Protein AF-A0A523KP41-F1 (afdb_monomer_lite)

Secondary structure (DSSP, 8-state):
--HHHHHHHHHHHHHHHHHHHHHHHHHHHHHT--TT--HHHHHHHHHHHHHHHHHHHHHHHHHHHHHHHHHHHHHHHHHHHHHHHHHHHHHHHHHHHHHHHHHHHHHHHHHHHHHHHHHHHHHHHHHHHHHHHHHHHH---HHHHHHHHHHHHHHHHHHHHHHHHHHHHHHHHHHHHHHHHHHHHHHHHHHHHHHHHHHHHHHHHHHHHHHHHHHHHH-S-TTS-PPPPPP-HHHHHHHHHHHHT-

Sequence (246 aa):
MSQTDNDIQLQVWKDLAISKQILMGAAADALGLDAECSTDELKAAMNKAILQAKNADITIIETREQTEKEISRMEAQVASSEQAINDALELVAGAESARKAAESKLLTGRAENAEALKKVRAEVTDKQNKLKAISKALADTPENVIKKLKTLKKQKLDEAKLRTQTESKLQSIRKAKTKLEGDLENSKALVAQSAPLISQLKTLHAIAKKQRKKLKSLGDDKKDLVEIPKLDEELLETIEKAISDQ

pLDDT: mean 87.24, std 10.92, range [50.81, 97.94]

Foldseek 3Di:
DDPVVVVVVVVVVVVVVVVVLVVLQVLCVVLVHDSPDDPVRSVVSVVVVVVVVVVVVVVVVVVVVVVVVVVVVVVVVVVVVVVVVVVVVVVVVVVVVVVVVVVVVVVVVVVVVVVVVVVVVVVVVVVVVVVVVVVVVVPPPPVVVVVVVVVVVVVVVVVVVVVVVVVVVVVVVVVVVVVVVVVVVVVLVVLLVVVVVLVVVVVVLVVLVVVLVVVVVPDPDPPPRDDRDDDPVVVSVVSVVVNVVD

Structure (mmCIF, N/CA/C/O backbone):
data_AF-A0A523KP41-F1
#
_entry.id   AF-A0A523KP41-F1
#
loop_
_atom_site.group_PDB
_atom_site.id
_atom_site.type_symbol
_atom_site.label_atom_id
_atom_site.label_alt_id
_atom_site.label_comp_id
_atom_site.label_asym_id
_atom_site.label_entity_id
_atom_site.label_seq_id
_atom_site.pdbx_PDB_ins_code
_atom_site.Cartn_x
_atom_site.Cartn_y
_atom_site.Cartn_z
_atom_site.occupancy
_atom_site.B_iso_or_equiv
_atom_site.auth_seq_id
_atom_site.auth_comp_id
_atom_site.auth_asym_id
_atom_site.auth_atom_id
_atom_site.pdbx_PDB_model_num
ATOM 1 N N . MET A 1 1 ? 81.868 15.982 -97.586 1.00 50.81 1 MET A N 1
ATOM 2 C CA . MET A 1 1 ? 81.316 14.886 -96.765 1.00 50.81 1 MET A CA 1
ATOM 3 C C . MET A 1 1 ? 82.006 13.604 -97.196 1.00 50.81 1 MET A C 1
ATOM 5 O O . MET A 1 1 ? 82.060 13.367 -98.398 1.00 50.81 1 MET A O 1
ATOM 9 N N . SER A 1 2 ? 82.645 12.874 -96.275 1.00 63.28 2 SER A N 1
ATOM 10 C CA . SER A 1 2 ? 83.338 11.621 -96.610 1.00 63.28 2 SER A CA 1
ATOM 11 C C . SER A 1 2 ? 82.324 10.481 -96.731 1.00 63.28 2 SER A C 1
ATOM 13 O O . SER A 1 2 ? 81.272 10.505 -96.100 1.00 63.28 2 SER A O 1
ATOM 15 N N . GLN A 1 3 ? 82.635 9.478 -97.547 1.00 66.50 3 GLN A N 1
ATOM 16 C CA . GLN A 1 3 ? 81.783 8.307 -97.782 1.00 66.50 3 GLN A CA 1
ATOM 17 C C . GLN A 1 3 ? 81.426 7.556 -96.483 1.00 66.50 3 GLN A C 1
ATOM 19 O O . GLN A 1 3 ? 80.325 7.036 -96.353 1.00 66.50 3 GLN A O 1
ATOM 24 N N . THR A 1 4 ? 82.312 7.608 -95.486 1.00 74.81 4 THR A N 1
ATOM 25 C CA . THR A 1 4 ? 82.121 7.052 -94.139 1.00 74.81 4 THR A CA 1
ATOM 26 C C . THR A 1 4 ? 80.993 7.740 -93.362 1.00 74.81 4 THR A C 1
ATOM 28 O O . THR A 1 4 ? 80.286 7.093 -92.600 1.00 74.81 4 THR A O 1
ATOM 31 N N . ASP A 1 5 ? 80.803 9.044 -93.570 1.00 76.56 5 ASP A N 1
ATOM 32 C CA . ASP A 1 5 ? 79.760 9.842 -92.913 1.00 76.56 5 ASP A CA 1
ATOM 33 C C . ASP A 1 5 ? 78.364 9.482 -93.462 1.00 76.56 5 ASP A C 1
ATOM 35 O O . ASP A 1 5 ? 77.393 9.361 -92.716 1.00 76.56 5 ASP A O 1
ATOM 39 N N . ASN A 1 6 ? 78.281 9.192 -94.767 1.00 78.94 6 ASN A N 1
ATOM 40 C CA . ASN A 1 6 ? 77.054 8.710 -95.409 1.00 78.94 6 ASN A CA 1
ATOM 41 C C . ASN A 1 6 ? 76.652 7.302 -94.927 1.00 78.94 6 ASN A C 1
ATOM 43 O O . ASN A 1 6 ? 75.465 7.048 -94.721 1.00 78.94 6 ASN A O 1
ATOM 47 N N . ASP A 1 7 ? 77.614 6.397 -94.722 1.00 82.12 7 ASP A N 1
ATOM 48 C CA . ASP A 1 7 ? 77.342 5.037 -94.231 1.00 82.12 7 ASP A CA 1
ATOM 49 C C . ASP A 1 7 ? 76.843 5.040 -92.776 1.00 82.12 7 ASP A C 1
ATOM 51 O O . ASP A 1 7 ? 75.890 4.330 -92.443 1.00 82.12 7 ASP A O 1
ATOM 55 N N . ILE A 1 8 ? 77.426 5.891 -91.923 1.00 83.06 8 ILE A N 1
ATOM 56 C CA . ILE A 1 8 ? 76.972 6.086 -90.538 1.00 83.06 8 ILE A CA 1
ATOM 57 C C . ILE A 1 8 ? 75.548 6.651 -90.518 1.00 83.06 8 ILE A C 1
ATOM 59 O O . ILE A 1 8 ? 74.693 6.138 -89.795 1.00 83.06 8 ILE A O 1
ATOM 63 N N . GLN A 1 9 ? 75.255 7.663 -91.341 1.00 83.75 9 GLN A N 1
ATOM 64 C CA . GLN A 1 9 ? 73.898 8.200 -91.458 1.00 83.75 9 GLN A CA 1
ATOM 65 C C . GLN A 1 9 ? 72.902 7.116 -91.881 1.00 83.75 9 GLN A C 1
ATOM 67 O O . GLN A 1 9 ? 71.839 6.993 -91.277 1.00 83.75 9 GLN A O 1
ATOM 72 N N . LEU A 1 10 ? 73.244 6.290 -92.872 1.00 87.12 10 LEU A N 1
ATOM 73 C CA . LEU A 1 10 ? 72.377 5.211 -93.344 1.00 87.12 10 LEU A CA 1
ATOM 74 C C . LEU A 1 10 ? 72.100 4.162 -92.255 1.00 87.12 10 LEU A C 1
ATOM 76 O O . LEU A 1 10 ? 70.979 3.659 -92.162 1.00 87.12 10 LEU A O 1
ATOM 80 N N . GLN A 1 11 ? 73.092 3.841 -91.422 1.00 88.06 11 GLN A N 1
ATOM 81 C CA . GLN A 1 11 ? 72.910 2.947 -90.279 1.00 88.06 11 GLN A CA 1
ATOM 82 C C . GLN A 1 11 ? 71.959 3.553 -89.237 1.00 88.06 11 GLN A C 1
ATOM 84 O O . GLN A 1 11 ? 71.013 2.888 -88.822 1.00 88.06 11 GLN A O 1
ATOM 89 N N . VAL A 1 12 ? 72.126 4.837 -88.902 1.00 89.75 12 VAL A N 1
ATOM 90 C CA . VAL A 1 12 ? 71.220 5.557 -87.990 1.00 89.75 12 VAL A CA 1
ATOM 91 C C . VAL A 1 12 ? 69.784 5.571 -88.524 1.00 89.75 12 VAL A C 1
ATOM 93 O O . VAL A 1 12 ? 68.845 5.334 -87.767 1.00 89.75 12 VAL A O 1
ATOM 96 N N . TRP A 1 13 ? 69.587 5.784 -89.829 1.00 91.56 13 TRP A N 1
ATOM 97 C CA . TRP A 1 13 ? 68.257 5.730 -90.447 1.00 91.56 13 TRP A CA 1
ATOM 98 C C . TRP A 1 13 ? 67.630 4.332 -90.388 1.00 91.56 13 TRP A C 1
ATOM 100 O O . TRP A 1 13 ? 66.423 4.221 -90.166 1.00 91.56 13 TRP A O 1
ATOM 110 N N . LYS A 1 14 ? 68.426 3.267 -90.555 1.00 91.75 14 LYS A N 1
ATOM 111 C CA . LYS A 1 14 ? 67.953 1.878 -90.418 1.00 91.75 14 LYS A CA 1
ATOM 112 C C . LYS A 1 14 ? 67.538 1.562 -88.984 1.00 91.75 14 LYS A C 1
ATOM 114 O O .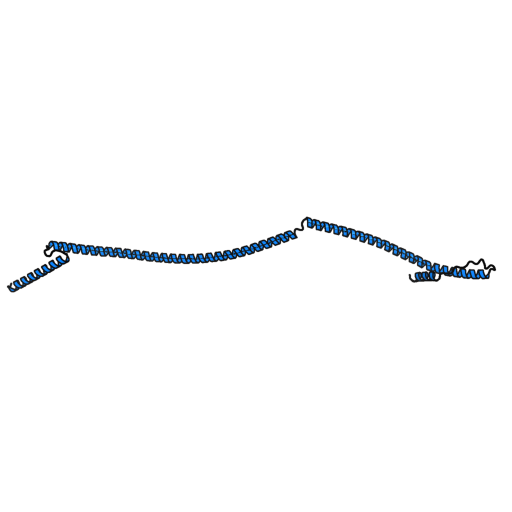 LYS A 1 14 ? 66.440 1.051 -88.782 1.00 91.75 14 LYS A O 1
ATOM 119 N N . ASP A 1 15 ? 68.360 1.916 -88.002 1.00 91.06 15 ASP A N 1
ATOM 120 C CA . ASP A 1 15 ? 68.058 1.682 -86.585 1.00 91.06 15 ASP A CA 1
ATOM 121 C C . ASP A 1 15 ? 66.839 2.504 -86.131 1.00 91.06 15 ASP A C 1
ATOM 123 O O . ASP A 1 15 ? 65.976 2.016 -85.394 1.00 91.06 15 ASP A O 1
ATOM 127 N N . LEU A 1 16 ? 66.695 3.733 -86.640 1.00 90.69 16 LEU A N 1
ATOM 128 C CA . LEU A 1 16 ? 65.507 4.559 -86.427 1.00 90.69 16 LEU A CA 1
ATOM 129 C C . LEU A 1 16 ? 64.248 3.933 -87.053 1.00 90.69 16 LEU A C 1
ATOM 131 O O . LEU A 1 16 ? 63.176 3.954 -86.451 1.00 90.69 16 LEU A O 1
ATOM 135 N N . ALA A 1 17 ? 64.360 3.351 -88.248 1.00 88.31 17 ALA A N 1
ATOM 136 C CA . ALA A 1 17 ? 63.244 2.673 -88.901 1.00 88.31 17 ALA A CA 1
ATOM 137 C C . ALA A 1 17 ? 62.820 1.398 -88.149 1.00 88.31 17 ALA A C 1
ATOM 139 O O . ALA A 1 17 ? 61.626 1.195 -87.928 1.00 88.31 17 ALA A O 1
ATOM 140 N N . ILE A 1 18 ? 63.781 0.580 -87.702 1.00 89.50 18 ILE A N 1
ATOM 141 C CA . ILE A 1 18 ? 63.521 -0.643 -86.924 1.00 89.50 18 ILE A CA 1
ATOM 142 C C . ILE A 1 18 ? 62.881 -0.292 -85.578 1.00 89.50 18 ILE A C 1
ATOM 144 O O . ILE A 1 18 ? 61.852 -0.860 -85.216 1.00 89.50 18 ILE A O 1
ATOM 148 N N . SER A 1 19 ? 63.441 0.676 -84.849 1.00 89.00 19 SER A N 1
ATOM 149 C CA . SER A 1 19 ? 62.877 1.120 -83.568 1.00 89.00 19 SER A CA 1
ATOM 150 C C . SER A 1 19 ? 61.465 1.691 -83.722 1.00 89.00 19 SER A C 1
ATOM 152 O O . SER A 1 19 ? 60.593 1.376 -82.912 1.00 89.00 19 SER A O 1
ATOM 154 N N . LYS A 1 20 ? 61.193 2.448 -84.794 1.00 88.50 20 LYS A N 1
ATOM 155 C CA . LYS A 1 20 ? 59.837 2.907 -85.128 1.00 88.50 20 LYS A CA 1
ATOM 156 C C . LYS A 1 20 ? 58.883 1.738 -85.389 1.00 88.50 20 LYS A C 1
ATOM 158 O O . LYS A 1 20 ? 57.763 1.767 -84.890 1.00 88.50 20 LYS A O 1
ATOM 163 N N . GLN A 1 21 ? 59.306 0.725 -86.145 1.00 86.50 21 GLN A N 1
ATOM 164 C CA . GLN A 1 21 ? 58.477 -0.446 -86.443 1.00 86.50 21 GLN A CA 1
ATOM 165 C C . GLN A 1 21 ? 58.157 -1.252 -85.178 1.00 86.50 21 GLN A C 1
ATOM 167 O O . GLN A 1 21 ? 57.002 -1.612 -84.967 1.00 86.50 21 GLN A O 1
ATOM 172 N N . ILE A 1 22 ? 59.147 -1.469 -84.306 1.00 89.38 22 ILE A N 1
ATOM 173 C CA . ILE A 1 22 ? 58.951 -2.135 -83.010 1.00 89.38 22 ILE A CA 1
ATOM 174 C C . ILE A 1 22 ? 57.977 -1.335 -82.137 1.00 89.38 22 ILE A C 1
ATOM 176 O O . ILE A 1 22 ? 57.065 -1.913 -81.551 1.00 89.38 22 ILE A O 1
ATOM 180 N N . LEU A 1 23 ? 58.132 -0.008 -82.074 1.00 88.38 23 LEU A N 1
ATOM 181 C CA . LEU A 1 23 ? 57.244 0.860 -81.299 1.00 88.38 23 LEU A CA 1
ATOM 182 C C . LEU A 1 23 ? 55.803 0.830 -81.827 1.00 88.38 23 LEU A C 1
ATOM 184 O O . LEU A 1 23 ? 54.869 0.740 -81.034 1.00 88.38 23 LEU A O 1
ATOM 188 N N . MET A 1 24 ? 55.619 0.904 -83.148 1.00 86.75 24 MET A N 1
ATOM 189 C CA . MET A 1 24 ? 54.292 0.834 -83.767 1.00 86.75 24 MET A CA 1
ATOM 190 C C . MET A 1 24 ? 53.639 -0.532 -83.548 1.00 86.75 24 MET A C 1
ATOM 192 O O . MET A 1 24 ? 52.471 -0.568 -83.178 1.00 86.75 24 MET A O 1
ATOM 196 N N . GLY A 1 25 ? 54.391 -1.629 -83.698 1.00 86.94 25 GLY A N 1
ATOM 197 C CA . GLY A 1 25 ? 53.899 -2.984 -83.434 1.00 86.94 25 GLY A CA 1
ATOM 198 C C . GLY A 1 25 ? 53.478 -3.176 -81.977 1.00 86.94 25 GLY A C 1
ATOM 199 O O . GLY A 1 25 ? 52.349 -3.566 -81.713 1.00 86.94 25 GLY A O 1
ATOM 200 N N . ALA A 1 26 ? 54.324 -2.785 -81.020 1.00 89.19 26 ALA A N 1
ATOM 201 C CA . ALA A 1 26 ? 53.995 -2.884 -79.597 1.00 89.19 26 ALA A CA 1
ATOM 202 C C . ALA A 1 26 ? 52.783 -2.018 -79.202 1.00 89.19 26 ALA A C 1
ATOM 204 O O . ALA A 1 26 ? 51.982 -2.417 -78.356 1.00 89.19 26 ALA A O 1
ATOM 205 N N . ALA A 1 27 ? 52.636 -0.832 -79.804 1.00 88.00 27 ALA A N 1
ATOM 206 C CA . ALA A 1 27 ? 51.481 0.031 -79.573 1.00 88.00 27 ALA A CA 1
ATOM 207 C C . ALA A 1 27 ? 50.195 -0.540 -80.198 1.00 88.00 27 ALA A C 1
ATOM 209 O O . ALA A 1 27 ? 49.135 -0.440 -79.580 1.00 88.00 27 ALA A O 1
ATOM 210 N N . ALA A 1 28 ? 50.284 -1.150 -81.384 1.00 88.62 28 ALA A N 1
ATOM 211 C CA . ALA A 1 28 ? 49.170 -1.847 -82.020 1.00 88.62 28 ALA A CA 1
ATOM 212 C C . ALA A 1 28 ? 48.725 -3.051 -81.176 1.00 88.62 28 ALA A C 1
ATOM 214 O O . ALA A 1 28 ? 47.551 -3.124 -80.815 1.00 88.62 28 ALA A O 1
ATOM 215 N N . ASP A 1 29 ? 49.663 -3.899 -80.746 1.00 90.94 29 ASP A N 1
ATOM 216 C CA . ASP A 1 29 ? 49.399 -5.059 -79.886 1.00 90.94 29 ASP A CA 1
ATOM 217 C C . ASP A 1 29 ? 48.734 -4.651 -78.561 1.00 90.94 29 ASP A C 1
ATOM 219 O O . ASP A 1 29 ? 47.726 -5.231 -78.156 1.00 90.94 29 ASP A O 1
ATOM 223 N N . ALA A 1 30 ? 49.248 -3.608 -77.895 1.00 89.50 30 ALA A N 1
ATOM 224 C CA . ALA A 1 30 ? 48.698 -3.114 -76.630 1.00 89.50 30 ALA A CA 1
ATOM 225 C C . ALA A 1 30 ? 47.267 -2.560 -76.761 1.00 89.50 30 ALA A C 1
ATOM 227 O O . ALA A 1 30 ? 46.502 -2.579 -75.796 1.00 89.50 30 ALA A O 1
ATOM 228 N N . LEU A 1 31 ? 46.908 -2.057 -77.945 1.00 90.12 31 LEU A N 1
ATOM 229 C CA . LEU A 1 31 ? 45.575 -1.540 -78.258 1.00 90.12 31 LEU A CA 1
ATOM 230 C C . LEU A 1 31 ? 44.671 -2.584 -78.930 1.00 90.12 31 LEU A C 1
ATOM 232 O O . LEU A 1 31 ? 43.508 -2.282 -79.201 1.00 90.12 31 LEU A O 1
ATOM 236 N N . GLY A 1 32 ? 45.183 -3.792 -79.188 1.00 90.38 32 GLY A N 1
ATOM 237 C CA . GLY A 1 32 ? 44.471 -4.853 -79.899 1.00 90.38 32 GLY A CA 1
ATOM 238 C C . GLY A 1 32 ? 44.192 -4.532 -81.372 1.00 90.38 32 GLY A C 1
ATOM 239 O O . GLY A 1 32 ? 43.166 -4.960 -81.900 1.00 90.38 32 GLY A O 1
ATOM 240 N N . LEU A 1 33 ? 45.053 -3.738 -82.014 1.00 90.38 33 LEU A N 1
ATOM 241 C CA . LEU A 1 33 ? 45.002 -3.435 -83.445 1.00 90.38 33 LEU A CA 1
ATOM 242 C C . LEU A 1 33 ? 45.801 -4.457 -84.262 1.00 90.38 33 LEU A C 1
ATOM 244 O O . LEU A 1 33 ? 46.684 -5.130 -83.742 1.00 90.38 33 LEU A O 1
ATOM 248 N N . ASP A 1 34 ? 45.503 -4.537 -85.557 1.00 87.25 34 ASP A N 1
ATOM 249 C CA . ASP A 1 34 ? 46.250 -5.377 -86.495 1.00 87.25 34 ASP A CA 1
ATOM 250 C C . ASP A 1 34 ? 47.686 -4.859 -86.731 1.00 87.25 34 ASP A C 1
ATOM 252 O O . ASP A 1 34 ? 47.950 -3.653 -86.663 1.00 87.25 34 ASP A O 1
ATOM 256 N N . ALA A 1 35 ? 48.613 -5.768 -87.047 1.00 77.12 35 ALA A N 1
ATOM 257 C CA . ALA A 1 35 ? 50.041 -5.476 -87.203 1.00 77.12 35 ALA A CA 1
ATOM 258 C C . ALA A 1 35 ? 50.351 -4.572 -88.414 1.00 77.12 35 ALA A C 1
ATOM 260 O O . ALA A 1 35 ? 51.383 -3.899 -88.434 1.00 77.12 35 ALA A O 1
ATOM 261 N N . GLU A 1 36 ? 49.448 -4.521 -89.399 1.00 81.31 36 GLU A N 1
ATOM 262 C CA . GLU A 1 36 ? 49.521 -3.636 -90.570 1.00 81.31 36 GLU A CA 1
ATOM 263 C C . GLU A 1 36 ? 48.661 -2.364 -90.427 1.00 81.31 36 GLU A C 1
ATOM 265 O O . GLU A 1 36 ? 48.398 -1.683 -91.421 1.00 81.31 36 GLU A O 1
ATOM 270 N N . CYS A 1 37 ? 48.216 -2.015 -89.210 1.00 82.38 37 CYS A N 1
ATOM 271 C CA . CYS A 1 37 ? 47.375 -0.835 -89.009 1.00 82.38 37 CYS A CA 1
ATOM 272 C C . CYS A 1 37 ? 48.033 0.453 -89.527 1.00 82.38 37 CYS A C 1
ATOM 274 O O . CYS A 1 37 ? 49.244 0.690 -89.420 1.00 82.38 37 CYS A O 1
ATOM 276 N N . SER A 1 38 ? 47.203 1.325 -90.093 1.00 87.31 38 SER A N 1
ATOM 277 C CA . SER A 1 38 ? 47.671 2.618 -90.572 1.00 87.31 38 SER A CA 1
ATOM 278 C C . SER A 1 38 ? 48.094 3.513 -89.402 1.00 87.31 38 SER A C 1
ATOM 280 O O . SER A 1 38 ? 47.623 3.394 -88.268 1.00 87.31 38 SER A O 1
ATOM 282 N N . THR A 1 39 ? 48.970 4.483 -89.680 1.00 85.19 39 THR A N 1
ATOM 283 C CA . THR A 1 39 ? 49.393 5.457 -88.657 1.00 85.19 39 THR A CA 1
ATOM 284 C C . THR A 1 39 ? 48.203 6.256 -88.105 1.00 85.19 39 THR A C 1
ATOM 286 O O . THR A 1 39 ? 48.199 6.617 -86.926 1.00 85.19 39 THR A O 1
ATOM 289 N N . ASP A 1 40 ? 47.179 6.497 -88.928 1.00 88.12 40 ASP A N 1
ATOM 290 C CA . ASP A 1 40 ? 45.967 7.212 -88.527 1.00 88.12 40 ASP A CA 1
ATOM 291 C C . ASP A 1 40 ? 45.066 6.366 -87.617 1.00 88.12 40 ASP A C 1
ATOM 293 O O . ASP A 1 40 ? 44.562 6.882 -86.617 1.00 88.12 40 ASP A O 1
ATOM 297 N N . GLU A 1 41 ? 44.920 5.066 -87.892 1.00 88.38 41 GLU A N 1
ATOM 298 C CA . GLU A 1 41 ? 44.191 4.128 -87.025 1.00 88.38 41 GLU A CA 1
ATOM 299 C C . GLU A 1 41 ? 44.869 3.976 -85.662 1.00 88.38 41 GLU A C 1
ATOM 301 O O . GLU A 1 41 ? 44.202 4.093 -84.630 1.00 88.38 41 GLU A O 1
ATOM 306 N N . LEU A 1 42 ? 46.197 3.811 -85.644 1.00 88.69 42 LEU A N 1
ATOM 307 C CA . LEU A 1 42 ? 46.970 3.734 -84.404 1.00 88.69 42 LEU A CA 1
ATOM 308 C C . LEU A 1 42 ? 46.807 5.012 -83.571 1.00 88.69 42 LEU A C 1
ATOM 310 O O . LEU A 1 42 ? 46.525 4.957 -82.373 1.00 88.69 42 LEU A O 1
ATOM 314 N N . LYS A 1 43 ? 46.909 6.184 -84.210 1.00 90.50 43 LYS A N 1
ATOM 315 C CA . LYS A 1 43 ? 46.720 7.480 -83.548 1.00 90.50 43 LYS A CA 1
ATOM 316 C C . LYS A 1 43 ? 45.296 7.649 -83.012 1.00 90.50 43 LYS A C 1
ATOM 318 O O . LYS A 1 43 ? 45.118 8.155 -81.902 1.00 90.50 43 LYS A O 1
ATOM 323 N N . ALA A 1 44 ? 44.279 7.239 -83.769 1.00 92.56 44 ALA A N 1
ATOM 324 C CA . ALA A 1 44 ? 42.886 7.301 -83.336 1.00 92.56 44 ALA A CA 1
ATOM 325 C C . ALA A 1 44 ? 42.623 6.387 -82.127 1.00 92.56 44 ALA A C 1
ATOM 327 O O . ALA A 1 44 ? 41.998 6.822 -81.156 1.00 92.56 44 ALA A O 1
ATOM 328 N N . ALA A 1 45 ? 43.146 5.158 -82.143 1.00 91.75 45 ALA A N 1
ATOM 329 C CA . ALA A 1 45 ? 43.024 4.213 -81.038 1.00 91.75 45 ALA A CA 1
ATOM 330 C C . ALA A 1 45 ? 43.774 4.680 -79.782 1.00 91.75 45 ALA A C 1
ATOM 332 O O . ALA A 1 45 ? 43.198 4.649 -78.695 1.00 91.75 45 ALA A O 1
ATOM 333 N N . MET A 1 46 ? 45.001 5.203 -79.922 1.00 90.19 46 MET A N 1
ATOM 334 C CA . MET A 1 46 ? 45.743 5.811 -78.809 1.00 90.19 46 MET A CA 1
ATOM 335 C C . MET A 1 46 ? 44.960 6.971 -78.186 1.00 90.19 46 MET A C 1
ATOM 337 O O . MET A 1 46 ? 44.796 7.020 -76.969 1.00 90.19 46 MET A O 1
ATOM 341 N N . ASN A 1 47 ? 44.416 7.881 -79.001 1.00 94.12 47 ASN A N 1
ATOM 342 C CA . ASN A 1 47 ? 43.605 8.996 -78.502 1.00 94.12 47 ASN A CA 1
ATOM 343 C C . ASN A 1 47 ? 42.343 8.513 -77.777 1.00 94.12 47 ASN A C 1
ATOM 345 O O . ASN A 1 47 ? 41.984 9.063 -76.734 1.00 94.12 47 ASN A O 1
ATOM 349 N N . LYS A 1 48 ? 41.684 7.471 -78.297 1.00 94.25 48 LYS A N 1
ATOM 350 C CA . LYS A 1 48 ? 40.515 6.860 -77.657 1.00 94.25 48 LYS A CA 1
ATOM 351 C C . LYS A 1 48 ? 40.877 6.221 -76.316 1.00 94.25 48 LYS A C 1
ATOM 353 O O . LYS A 1 48 ? 40.173 6.467 -75.342 1.00 94.25 48 LYS A O 1
ATOM 358 N N . ALA A 1 49 ? 41.967 5.458 -76.249 1.00 93.44 49 ALA A N 1
ATOM 359 C CA . ALA A 1 49 ? 42.437 4.828 -75.018 1.00 93.44 49 ALA A CA 1
ATOM 360 C C . ALA A 1 49 ? 42.833 5.872 -73.962 1.00 93.44 49 ALA A C 1
ATOM 362 O O . ALA A 1 49 ? 42.431 5.759 -72.807 1.00 93.44 49 ALA A O 1
ATOM 363 N N . ILE A 1 50 ? 43.530 6.942 -74.364 1.00 93.88 50 ILE A N 1
ATOM 364 C CA . ILE A 1 50 ? 43.866 8.068 -73.479 1.00 93.88 50 ILE A CA 1
ATOM 365 C C . ILE A 1 50 ? 42.595 8.743 -72.950 1.00 93.88 50 ILE A C 1
ATOM 367 O O . ILE A 1 50 ? 42.517 9.060 -71.765 1.00 93.88 50 ILE A O 1
ATOM 371 N N . LEU A 1 51 ? 41.590 8.965 -73.802 1.00 95.06 51 LEU A N 1
ATOM 372 C CA . LEU A 1 51 ? 40.322 9.562 -73.378 1.00 95.06 51 LEU A CA 1
ATOM 373 C C . LEU A 1 51 ? 39.556 8.642 -72.420 1.00 95.06 51 LEU A C 1
ATOM 375 O O . LEU A 1 51 ? 39.021 9.111 -71.421 1.00 95.06 51 LEU A O 1
ATOM 379 N N . GLN A 1 52 ? 39.527 7.338 -72.695 1.00 95.06 52 GLN A N 1
ATOM 380 C CA . GLN A 1 52 ? 38.901 6.348 -71.820 1.00 95.06 52 GLN A CA 1
ATOM 381 C C . GLN A 1 52 ? 39.597 6.265 -70.462 1.00 95.06 52 GLN A C 1
ATOM 383 O O . GLN A 1 52 ? 38.903 6.261 -69.451 1.00 95.06 52 GLN A O 1
ATOM 388 N N . ALA A 1 53 ? 40.932 6.267 -70.428 1.00 94.94 53 ALA A N 1
ATOM 389 C CA . ALA A 1 53 ? 41.701 6.293 -69.186 1.00 94.94 53 ALA A CA 1
ATOM 390 C C . ALA A 1 53 ? 41.386 7.553 -68.366 1.00 94.94 53 ALA A C 1
ATOM 392 O O . ALA A 1 53 ? 41.030 7.445 -67.199 1.00 94.94 53 ALA A O 1
ATOM 393 N N . LYS A 1 54 ? 41.387 8.735 -69.001 1.00 95.69 54 LYS A N 1
ATOM 394 C CA . LYS A 1 54 ? 41.008 9.994 -68.335 1.00 95.69 54 LYS A CA 1
ATOM 395 C C . LYS A 1 54 ? 39.586 9.961 -67.779 1.00 95.69 54 LYS A C 1
ATOM 397 O O . LYS A 1 54 ? 39.362 10.398 -66.656 1.00 95.69 54 LYS A O 1
ATOM 402 N N . ASN A 1 55 ? 38.628 9.453 -68.554 1.00 95.88 55 ASN A N 1
ATOM 403 C CA . ASN A 1 55 ? 37.241 9.345 -68.107 1.00 95.88 55 ASN A CA 1
ATOM 404 C C . ASN A 1 55 ? 37.102 8.347 -66.950 1.00 95.88 55 ASN A C 1
ATOM 406 O O . ASN A 1 55 ? 36.383 8.630 -65.999 1.00 95.88 55 ASN A O 1
ATOM 410 N N . ALA A 1 56 ? 37.809 7.214 -67.002 1.00 96.69 56 ALA A N 1
ATOM 411 C CA . ALA A 1 56 ? 37.828 6.235 -65.921 1.00 96.69 56 ALA A CA 1
ATOM 412 C C . ALA A 1 56 ? 38.437 6.820 -64.639 1.00 96.69 56 ALA A C 1
ATOM 414 O O . ALA A 1 56 ? 37.857 6.641 -63.572 1.00 96.69 56 ALA A O 1
ATOM 415 N N . ASP A 1 57 ? 39.539 7.568 -64.738 1.00 96.69 57 ASP A N 1
ATOM 416 C CA . ASP A 1 57 ? 40.152 8.256 -63.597 1.00 96.69 57 ASP A CA 1
ATOM 417 C C . ASP A 1 57 ? 39.186 9.271 -62.969 1.00 96.69 57 ASP A C 1
ATOM 419 O O . ASP A 1 57 ? 39.023 9.286 -61.749 1.00 96.69 57 ASP A O 1
ATOM 423 N N . ILE A 1 58 ? 38.486 10.067 -63.791 1.00 96.00 58 ILE 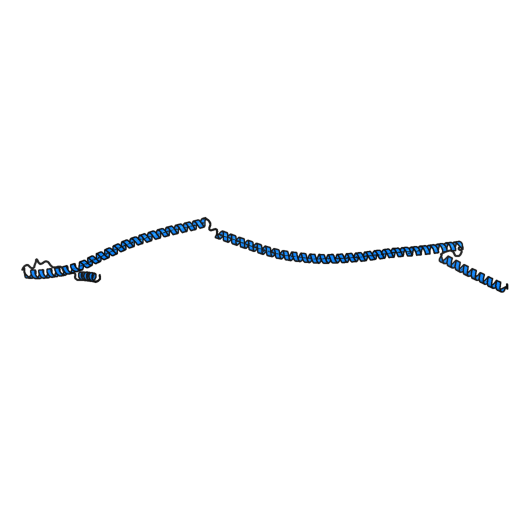A N 1
ATOM 424 C CA . ILE A 1 58 ? 37.446 10.993 -63.316 1.00 96.00 58 ILE A CA 1
ATOM 425 C C . ILE A 1 58 ? 36.342 10.225 -62.580 1.00 96.00 58 ILE A C 1
ATOM 427 O O . ILE A 1 58 ? 36.023 10.560 -61.442 1.00 96.00 58 ILE A O 1
ATOM 431 N N . THR A 1 59 ? 35.803 9.156 -63.174 1.00 97.12 59 THR A N 1
ATOM 432 C CA . THR A 1 59 ? 34.753 8.347 -62.537 1.00 97.12 59 THR A CA 1
ATOM 433 C C . THR A 1 59 ? 35.236 7.690 -61.241 1.00 97.12 59 THR A C 1
ATOM 435 O O . THR A 1 59 ? 34.482 7.624 -60.273 1.00 97.12 59 THR A O 1
ATOM 438 N N . ILE A 1 60 ? 36.485 7.221 -61.168 1.00 97.06 60 ILE A N 1
ATOM 439 C CA . ILE A 1 60 ? 37.058 6.653 -59.937 1.00 97.06 60 ILE A CA 1
ATOM 440 C C . ILE A 1 60 ? 37.136 7.716 -58.838 1.00 97.06 60 ILE A C 1
ATOM 442 O O . ILE A 1 60 ? 36.813 7.422 -57.689 1.00 97.06 60 ILE A O 1
ATOM 446 N N . ILE A 1 61 ? 37.548 8.941 -59.167 1.00 96.69 61 ILE A N 1
ATOM 447 C CA . ILE A 1 61 ? 37.597 10.041 -58.197 1.00 96.69 61 ILE A CA 1
ATOM 448 C C . ILE A 1 61 ? 36.181 10.376 -57.713 1.00 96.69 61 ILE A C 1
ATOM 450 O O . ILE A 1 61 ? 35.935 10.359 -56.509 1.00 96.69 61 ILE A O 1
ATOM 454 N N . GLU A 1 62 ? 35.233 10.582 -58.629 1.00 96.81 62 GLU A N 1
ATOM 455 C CA . GLU A 1 62 ? 33.842 10.908 -58.291 1.00 96.81 62 GLU A CA 1
ATOM 456 C C . GLU A 1 62 ? 33.177 9.819 -57.434 1.00 96.81 62 GLU A C 1
ATOM 458 O O . GLU A 1 62 ? 32.514 10.117 -56.439 1.00 96.81 62 GLU A O 1
ATOM 463 N N . THR A 1 63 ? 33.376 8.545 -57.781 1.00 97.06 63 THR A N 1
ATOM 464 C CA . THR A 1 63 ? 32.817 7.413 -57.024 1.00 97.06 63 THR A CA 1
ATOM 465 C C . THR A 1 63 ? 33.458 7.268 -55.650 1.00 97.06 63 THR A C 1
ATOM 467 O O . THR A 1 63 ? 32.748 6.981 -54.685 1.00 97.06 63 THR A O 1
ATOM 470 N N . ARG A 1 64 ? 34.769 7.509 -55.514 1.00 96.75 64 ARG A N 1
ATOM 471 C CA . ARG A 1 64 ? 35.441 7.539 -54.206 1.00 96.75 64 ARG A CA 1
ATOM 472 C C . ARG A 1 64 ? 34.903 8.661 -53.330 1.00 96.75 64 ARG A C 1
ATOM 474 O O . ARG A 1 64 ? 34.548 8.390 -52.189 1.00 96.75 64 ARG A O 1
ATOM 481 N N . GLU A 1 65 ? 34.765 9.871 -53.866 1.00 97.06 65 GLU A N 1
ATOM 482 C CA . GLU A 1 65 ? 34.199 11.002 -53.124 1.00 97.06 65 GLU A CA 1
ATOM 483 C C . GLU A 1 65 ? 32.750 10.746 -52.688 1.00 97.06 65 GLU A C 1
ATOM 485 O O . GLU A 1 65 ? 32.355 11.105 -51.578 1.00 97.06 65 GLU A O 1
ATOM 490 N N . GLN A 1 66 ? 31.934 10.127 -53.547 1.00 96.94 66 GLN A N 1
ATOM 491 C CA . GLN A 1 66 ? 30.568 9.736 -53.189 1.00 96.94 66 GLN A CA 1
ATOM 492 C C . GLN A 1 66 ? 30.556 8.660 -52.103 1.00 96.94 66 GLN A C 1
ATOM 494 O O . GLN A 1 66 ? 29.827 8.796 -51.123 1.00 96.94 66 GLN A O 1
ATOM 499 N N . THR A 1 67 ? 31.399 7.636 -52.238 1.00 96.88 67 THR A N 1
ATOM 500 C CA . THR A 1 67 ? 31.502 6.547 -51.258 1.00 96.88 67 THR A CA 1
ATOM 501 C C . THR A 1 67 ? 31.958 7.075 -49.900 1.00 96.88 67 THR A C 1
ATOM 503 O O . THR A 1 67 ? 31.390 6.707 -48.878 1.00 96.88 67 THR A O 1
ATOM 506 N N . GLU A 1 68 ? 32.935 7.983 -49.868 1.00 97.44 68 GLU A N 1
ATOM 507 C CA . GLU A 1 68 ? 33.413 8.606 -48.632 1.00 97.44 68 GLU A CA 1
ATOM 508 C C . GLU A 1 68 ? 32.302 9.415 -47.948 1.00 97.44 68 GLU A C 1
ATOM 510 O O . GLU A 1 68 ? 32.065 9.251 -46.751 1.00 97.44 68 GLU A O 1
ATOM 515 N N . LYS A 1 69 ? 31.525 10.197 -48.713 1.00 97.25 69 LYS A N 1
ATOM 516 C CA . LYS A 1 69 ? 30.346 10.907 -48.185 1.00 97.25 69 LYS A CA 1
ATOM 517 C C . LYS A 1 69 ? 29.296 9.949 -47.619 1.00 97.25 69 LYS A C 1
ATOM 519 O O . LYS A 1 69 ? 28.704 10.239 -46.578 1.00 97.25 69 LYS A O 1
ATOM 524 N N . GLU A 1 70 ? 29.037 8.829 -48.289 1.00 96.81 70 GLU A N 1
ATOM 525 C CA . GLU A 1 70 ? 28.080 7.826 -47.815 1.00 96.81 70 GLU A CA 1
ATOM 526 C C . GLU A 1 70 ? 28.557 7.118 -46.546 1.00 96.81 70 GLU A C 1
ATOM 528 O O . GLU A 1 70 ? 27.754 6.951 -45.624 1.00 96.81 70 GLU A O 1
ATOM 533 N N . ILE A 1 71 ? 29.846 6.772 -46.462 1.00 97.12 71 ILE A N 1
ATOM 534 C CA . ILE A 1 71 ? 30.462 6.186 -45.266 1.00 97.12 71 ILE A CA 1
ATOM 535 C C . ILE A 1 71 ? 30.355 7.161 -44.097 1.00 97.12 71 ILE A C 1
ATOM 537 O O . ILE A 1 71 ? 29.798 6.792 -43.067 1.00 97.12 71 ILE A O 1
ATOM 541 N N . SER A 1 72 ? 30.770 8.421 -44.265 1.00 97.38 72 SER A N 1
ATOM 542 C CA . SER A 1 72 ? 30.671 9.418 -43.191 1.00 97.38 72 SER A CA 1
ATOM 543 C C . SER A 1 72 ? 29.227 9.640 -42.734 1.00 97.38 72 SER A C 1
ATOM 545 O O . SER A 1 72 ? 28.963 9.793 -41.541 1.00 97.38 72 SER A O 1
ATOM 547 N N . ARG A 1 73 ? 28.259 9.623 -43.661 1.00 97.31 73 ARG A N 1
ATOM 548 C CA . ARG A 1 73 ? 26.834 9.702 -43.309 1.00 97.31 73 ARG A CA 1
ATOM 549 C C . ARG A 1 73 ? 26.392 8.487 -42.492 1.00 97.31 73 ARG A C 1
ATOM 551 O O . ARG A 1 73 ? 25.657 8.648 -41.520 1.00 97.31 73 ARG A O 1
ATOM 558 N N . MET A 1 74 ? 26.810 7.288 -42.891 1.00 97.31 74 MET A N 1
ATOM 559 C CA . MET A 1 74 ? 26.464 6.051 -42.196 1.00 97.31 74 MET A CA 1
ATOM 560 C C . MET A 1 74 ? 27.092 6.001 -40.799 1.00 97.31 74 MET A C 1
ATOM 562 O O . MET A 1 74 ? 26.396 5.676 -39.844 1.00 97.31 74 MET A O 1
ATOM 566 N N . GLU A 1 75 ? 28.357 6.392 -40.654 1.00 97.56 75 GLU A N 1
ATOM 567 C CA . GLU A 1 75 ? 29.042 6.494 -39.360 1.00 97.56 75 GLU A CA 1
ATOM 568 C C . GLU A 1 75 ? 28.326 7.468 -38.418 1.00 97.56 75 GLU A C 1
ATOM 570 O O . GLU A 1 75 ? 28.049 7.126 -37.268 1.00 97.56 75 GLU A O 1
ATOM 575 N N . ALA A 1 76 ? 27.937 8.646 -38.917 1.00 97.56 76 ALA A N 1
ATOM 576 C CA . ALA A 1 76 ? 27.164 9.610 -38.137 1.00 97.56 76 ALA A CA 1
ATOM 577 C C . ALA A 1 76 ? 25.799 9.045 -37.704 1.00 97.56 76 ALA A C 1
ATOM 579 O O . ALA A 1 76 ? 25.359 9.264 -36.573 1.00 97.56 76 ALA A O 1
ATOM 580 N N . GLN A 1 77 ? 25.130 8.291 -38.582 1.00 97.69 77 GLN A N 1
ATOM 581 C CA . GLN A 1 77 ? 23.854 7.655 -38.267 1.00 97.69 77 GLN A CA 1
ATOM 582 C C . GLN A 1 77 ? 24.004 6.540 -37.223 1.00 97.69 77 GLN A C 1
ATOM 584 O O . GLN A 1 77 ? 23.172 6.450 -36.319 1.00 97.69 77 GLN A O 1
ATOM 589 N N . VAL A 1 78 ? 25.051 5.715 -37.315 1.00 97.94 78 VAL A N 1
ATOM 590 C CA . VAL A 1 78 ? 25.333 4.669 -36.320 1.00 97.94 78 VAL A CA 1
ATOM 591 C C . VAL A 1 78 ? 25.630 5.301 -34.965 1.00 97.94 78 VAL A C 1
ATOM 593 O O . VAL A 1 78 ? 24.976 4.938 -33.993 1.00 97.94 78 VAL A O 1
ATOM 596 N N . ALA A 1 79 ? 26.507 6.307 -34.907 1.00 97.44 79 ALA A N 1
ATOM 597 C CA . ALA A 1 79 ? 26.828 7.003 -33.661 1.00 97.44 79 ALA A CA 1
ATOM 598 C C . ALA A 1 79 ? 25.579 7.619 -33.005 1.00 97.44 79 ALA A C 1
ATOM 600 O O . ALA A 1 79 ? 25.349 7.462 -31.805 1.00 97.44 79 ALA A O 1
ATOM 601 N N . SER A 1 80 ? 24.719 8.267 -33.800 1.00 97.62 80 SER A N 1
ATOM 602 C CA . SER A 1 80 ? 23.450 8.807 -33.304 1.00 97.62 80 SER A CA 1
ATOM 603 C C . SER A 1 80 ? 22.496 7.712 -32.816 1.00 97.62 80 SER A C 1
ATOM 605 O O . SER A 1 80 ? 21.807 7.909 -31.815 1.00 97.62 80 SER A O 1
ATOM 607 N N . SER A 1 81 ? 22.439 6.568 -33.503 1.00 96.94 81 SER A N 1
ATOM 608 C CA . SER A 1 81 ? 21.596 5.441 -33.103 1.00 96.94 81 SER A CA 1
ATOM 609 C C . SER A 1 81 ? 22.090 4.790 -31.814 1.00 96.94 81 SER A C 1
ATOM 611 O O . SER A 1 81 ? 21.276 4.458 -30.959 1.00 96.94 81 SER A O 1
ATOM 613 N N . GLU A 1 82 ? 23.398 4.602 -31.654 1.00 97.75 82 GLU A N 1
ATOM 614 C CA . GLU A 1 82 ? 23.993 4.049 -30.434 1.00 97.75 82 GLU A CA 1
ATOM 615 C C . GLU A 1 82 ? 23.718 4.947 -29.229 1.00 97.75 82 GLU A C 1
ATOM 617 O O . GLU A 1 82 ? 23.321 4.457 -28.172 1.00 97.75 82 GLU A O 1
ATOM 622 N N . GLN A 1 83 ? 23.838 6.266 -29.404 1.00 97.62 83 GLN A N 1
ATOM 623 C CA . GLN A 1 83 ? 23.473 7.221 -28.364 1.00 97.62 83 GLN A CA 1
ATOM 624 C C . GLN A 1 83 ? 21.988 7.107 -27.992 1.00 97.62 83 GLN A C 1
ATOM 626 O O . GLN A 1 83 ? 21.664 6.974 -26.816 1.00 97.62 83 GLN A O 1
ATOM 631 N N . ALA A 1 84 ? 21.090 7.067 -28.980 1.00 97.44 84 ALA A N 1
ATOM 632 C CA . ALA A 1 84 ? 19.658 6.917 -28.725 1.00 97.44 84 ALA A CA 1
ATOM 633 C C . ALA A 1 84 ? 19.312 5.591 -28.019 1.00 97.44 84 ALA A C 1
ATOM 635 O O . ALA A 1 84 ? 18.411 5.553 -27.180 1.00 97.44 84 ALA A O 1
ATOM 636 N N . ILE A 1 85 ? 20.026 4.503 -28.335 1.00 97.38 85 ILE A N 1
ATOM 637 C CA . ILE A 1 85 ? 19.872 3.213 -27.651 1.00 97.38 85 ILE A CA 1
ATOM 638 C C . ILE A 1 85 ? 20.322 3.327 -26.193 1.00 97.38 85 ILE A C 1
ATOM 640 O O . ILE A 1 85 ? 19.603 2.862 -25.311 1.00 97.38 85 ILE A O 1
ATOM 644 N N . ASN A 1 86 ? 21.468 3.954 -25.926 1.00 97.81 86 ASN A N 1
ATOM 645 C CA . ASN A 1 86 ? 21.962 4.143 -24.562 1.00 97.81 86 ASN A CA 1
ATOM 646 C C . ASN A 1 86 ? 20.989 4.982 -23.724 1.00 97.81 86 ASN A C 1
ATOM 648 O O . ASN A 1 86 ? 20.602 4.551 -22.637 1.00 97.81 86 ASN A O 1
ATOM 652 N N . ASP A 1 87 ? 20.503 6.101 -24.263 1.00 96.88 87 ASP A N 1
ATOM 653 C CA . ASP A 1 87 ? 19.510 6.948 -23.596 1.00 96.88 87 ASP A CA 1
ATOM 654 C C . ASP A 1 87 ? 18.215 6.162 -23.304 1.00 96.88 87 ASP A C 1
ATOM 656 O O . ASP A 1 87 ? 17.643 6.240 -22.213 1.00 96.88 87 ASP A O 1
ATOM 660 N N . ALA A 1 88 ? 17.757 5.343 -24.258 1.00 97.38 88 ALA A N 1
ATOM 661 C CA . ALA A 1 88 ? 16.584 4.493 -24.070 1.00 97.38 88 ALA A CA 1
ATOM 662 C C . ALA A 1 88 ? 16.805 3.418 -22.992 1.00 97.38 88 ALA A C 1
ATOM 664 O O . ALA A 1 88 ? 15.901 3.159 -22.195 1.00 97.38 88 ALA A O 1
ATOM 665 N N . LEU A 1 89 ? 17.992 2.806 -22.933 1.00 97.56 89 LEU A N 1
ATOM 666 C CA . LEU A 1 89 ? 18.343 1.827 -21.903 1.00 97.56 89 LEU A CA 1
ATOM 667 C C . LEU A 1 89 ? 18.368 2.459 -20.506 1.00 97.56 89 LEU A C 1
ATOM 669 O O . LEU A 1 89 ? 17.847 1.860 -19.563 1.00 97.56 89 LEU A O 1
ATOM 673 N N . GLU A 1 90 ? 18.898 3.676 -20.369 1.00 97.38 90 GLU A N 1
ATOM 674 C CA . GLU A 1 90 ? 18.869 4.418 -19.104 1.00 97.38 90 GLU A CA 1
ATOM 675 C C . GLU A 1 90 ? 17.434 4.736 -18.662 1.00 97.38 90 GLU A C 1
ATOM 677 O O . GLU A 1 90 ? 17.075 4.523 -17.497 1.00 97.38 90 GLU A O 1
ATOM 682 N N . LEU A 1 91 ? 16.577 5.167 -19.593 1.00 97.69 91 LEU A N 1
ATOM 683 C CA . LEU A 1 91 ? 15.160 5.414 -19.317 1.00 97.69 91 LEU A CA 1
ATOM 684 C C . LEU A 1 91 ? 14.428 4.143 -18.879 1.00 97.69 91 LEU A C 1
ATOM 686 O O . LEU A 1 91 ? 13.651 4.182 -17.922 1.00 97.69 91 LEU A O 1
ATOM 690 N N . VAL A 1 92 ? 14.684 3.010 -19.540 1.00 97.69 92 VAL A N 1
ATOM 691 C CA . VAL A 1 92 ? 14.103 1.713 -19.165 1.00 97.69 92 VAL A CA 1
ATOM 692 C C . VAL A 1 92 ? 14.569 1.300 -17.770 1.00 97.69 92 VAL A C 1
ATOM 694 O O . VAL A 1 92 ? 13.732 0.951 -16.936 1.00 97.69 92 VAL A O 1
ATOM 697 N N . ALA A 1 93 ? 15.864 1.406 -17.466 1.00 97.62 93 ALA A N 1
ATOM 698 C CA . ALA A 1 93 ? 16.396 1.084 -16.143 1.00 97.62 93 ALA A CA 1
ATOM 699 C C . ALA A 1 93 ? 15.771 1.963 -15.040 1.00 97.62 93 ALA A C 1
ATOM 701 O O . ALA A 1 93 ? 15.364 1.462 -13.984 1.00 97.62 93 ALA A O 1
ATOM 702 N N . GLY A 1 94 ? 15.625 3.266 -15.301 1.00 97.38 94 GLY A N 1
ATOM 703 C CA . GLY A 1 94 ? 14.938 4.199 -14.408 1.00 97.38 94 GLY A CA 1
ATOM 704 C C . GLY A 1 94 ? 13.465 3.835 -14.197 1.00 97.38 94 GLY A C 1
ATOM 705 O O . GLY A 1 94 ? 12.992 3.772 -13.057 1.00 97.38 94 GLY A O 1
ATOM 706 N N . ALA A 1 95 ? 12.746 3.527 -15.280 1.00 97.19 95 ALA A N 1
ATOM 707 C CA . ALA A 1 95 ? 11.343 3.126 -15.238 1.00 97.19 95 ALA A CA 1
ATOM 708 C C . ALA A 1 95 ? 11.135 1.804 -14.482 1.00 97.19 95 ALA A C 1
ATOM 710 O O . ALA A 1 95 ? 10.200 1.686 -13.686 1.00 97.19 95 ALA A O 1
ATOM 711 N N . GLU A 1 96 ? 12.016 0.818 -14.662 1.00 97.56 96 GLU A N 1
ATOM 712 C CA . GLU A 1 96 ? 11.961 -0.446 -13.926 1.00 97.56 96 GLU A CA 1
ATOM 713 C C . GLU A 1 96 ? 12.183 -0.258 -12.425 1.00 97.56 96 GLU A C 1
ATOM 715 O O . GLU A 1 96 ? 11.462 -0.851 -11.615 1.00 97.56 96 GLU A O 1
ATOM 720 N N . SER A 1 97 ? 13.152 0.576 -12.044 1.00 97.75 97 SER A N 1
ATOM 721 C CA . SER A 1 97 ? 13.414 0.914 -10.643 1.00 97.75 97 SER A CA 1
ATOM 722 C C . SER A 1 97 ? 12.204 1.606 -10.003 1.00 97.75 97 SER A C 1
ATOM 724 O O . SER A 1 97 ? 11.726 1.188 -8.942 1.00 97.75 97 SER A O 1
ATOM 726 N N . ALA A 1 98 ? 11.624 2.594 -10.693 1.00 97.62 98 ALA A N 1
ATOM 727 C CA . ALA A 1 98 ? 10.419 3.285 -10.244 1.00 97.62 98 ALA A CA 1
ATOM 728 C C . ALA A 1 98 ? 9.218 2.333 -10.113 1.00 97.62 98 ALA A C 1
ATOM 730 O O . ALA A 1 98 ? 8.490 2.390 -9.117 1.00 97.62 98 ALA A O 1
ATOM 731 N N . ARG A 1 99 ? 9.040 1.411 -11.070 1.00 97.94 99 ARG A N 1
ATOM 732 C CA . ARG A 1 99 ? 7.988 0.385 -11.033 1.00 97.94 99 ARG A CA 1
ATOM 733 C C . ARG A 1 99 ? 8.139 -0.526 -9.816 1.00 97.94 99 ARG A C 1
ATOM 735 O O . ARG A 1 99 ? 7.170 -0.704 -9.083 1.00 97.94 99 ARG A O 1
ATOM 742 N N . LYS A 1 100 ? 9.346 -1.046 -9.561 1.00 97.69 100 LYS A N 1
ATOM 743 C CA . LYS A 1 100 ? 9.638 -1.894 -8.389 1.00 97.69 100 LYS A CA 1
ATOM 744 C C . LYS A 1 100 ? 9.365 -1.154 -7.076 1.00 97.69 100 LYS A C 1
ATOM 746 O O . LYS A 1 100 ? 8.740 -1.707 -6.172 1.00 97.69 100 LYS A O 1
ATOM 751 N N . ALA A 1 101 ? 9.769 0.114 -6.979 1.00 97.38 101 ALA A N 1
ATOM 752 C CA . ALA A 1 101 ? 9.507 0.937 -5.799 1.00 97.38 101 ALA A CA 1
ATOM 753 C C . ALA A 1 101 ? 8.003 1.190 -5.580 1.00 97.38 101 ALA A C 1
ATOM 755 O O . ALA A 1 101 ? 7.520 1.110 -4.449 1.00 97.38 101 ALA A O 1
ATOM 756 N N . ALA A 1 102 ? 7.248 1.473 -6.646 1.00 97.19 102 ALA A N 1
ATOM 757 C CA . ALA A 1 102 ? 5.800 1.661 -6.577 1.00 97.19 102 ALA A CA 1
ATOM 758 C C . ALA A 1 102 ? 5.069 0.370 -6.177 1.00 97.19 102 ALA A C 1
ATOM 760 O O . ALA A 1 102 ? 4.174 0.408 -5.333 1.00 97.19 102 ALA A O 1
ATOM 761 N N . GLU A 1 103 ? 5.480 -0.774 -6.725 1.00 97.25 103 GLU A N 1
ATOM 762 C CA . GLU A 1 103 ? 4.921 -2.087 -6.395 1.00 97.25 103 GLU A CA 1
ATOM 763 C C . GLU A 1 103 ? 5.161 -2.449 -4.925 1.00 97.25 103 GLU A C 1
ATOM 765 O O . GLU A 1 103 ? 4.221 -2.827 -4.223 1.00 97.25 103 GLU A O 1
ATOM 770 N N . SER A 1 104 ? 6.378 -2.229 -4.417 1.00 96.44 104 SER A N 1
ATOM 771 C CA . SER A 1 104 ? 6.683 -2.427 -2.997 1.00 96.44 104 SER A CA 1
ATOM 772 C C . SER A 1 104 ? 5.818 -1.540 -2.100 1.00 96.44 104 SER A C 1
ATOM 774 O O . SER A 1 104 ? 5.248 -2.035 -1.130 1.00 96.44 104 SER A O 1
ATOM 776 N N . LYS A 1 105 ? 5.671 -0.247 -2.424 1.00 96.62 105 LYS A N 1
ATOM 777 C CA . LYS A 1 105 ? 4.815 0.674 -1.655 1.00 96.62 105 LYS A CA 1
ATOM 778 C C . LYS A 1 105 ? 3.354 0.236 -1.663 1.00 96.62 105 LYS A C 1
ATOM 780 O O . LYS A 1 105 ? 2.681 0.335 -0.642 1.00 96.62 105 LYS A O 1
ATOM 785 N N . LEU A 1 106 ? 2.863 -0.260 -2.796 1.00 96.56 106 LEU A N 1
ATOM 786 C CA . LEU A 1 106 ? 1.496 -0.751 -2.926 1.00 96.56 106 LEU A CA 1
ATOM 787 C C . LEU A 1 106 ? 1.277 -2.009 -2.077 1.00 96.56 106 LEU A C 1
ATOM 789 O O . LEU A 1 106 ? 0.266 -2.094 -1.380 1.00 96.56 106 LEU A O 1
ATOM 793 N N . LEU A 1 107 ? 2.210 -2.963 -2.097 1.00 95.88 107 LEU A N 1
ATOM 794 C CA . LEU A 1 107 ? 2.132 -4.172 -1.272 1.00 95.88 107 LEU A CA 1
ATOM 795 C C . LEU A 1 107 ? 2.136 -3.836 0.223 1.00 95.88 107 LEU A C 1
ATOM 797 O O . LEU A 1 107 ? 1.249 -4.296 0.946 1.00 95.88 107 LEU A O 1
ATOM 801 N N . THR A 1 108 ? 3.063 -2.983 0.667 1.00 95.62 108 THR A N 1
ATOM 802 C CA . THR A 1 108 ? 3.117 -2.512 2.058 1.00 95.62 108 THR A CA 1
ATOM 803 C C . THR A 1 108 ? 1.836 -1.769 2.438 1.00 95.62 108 THR A C 1
ATOM 805 O O . THR A 1 108 ? 1.190 -2.126 3.419 1.00 95.62 108 THR A O 1
ATOM 808 N N . GLY A 1 109 ? 1.386 -0.820 1.612 1.00 95.56 109 GLY A N 1
ATOM 809 C CA . GLY A 1 109 ? 0.164 -0.058 1.868 1.00 95.56 109 GLY A CA 1
ATOM 810 C C . GLY A 1 109 ? -1.100 -0.925 1.901 1.00 95.56 109 GLY A C 1
ATOM 811 O O . GLY A 1 109 ? -2.005 -0.669 2.692 1.00 95.56 109 GLY A O 1
ATOM 812 N N . ARG A 1 110 ? -1.177 -1.992 1.092 1.00 96.44 110 ARG A N 1
ATOM 813 C CA . ARG A 1 110 ? -2.276 -2.972 1.168 1.00 96.44 110 ARG A CA 1
ATOM 814 C C . ARG A 1 110 ? -2.263 -3.742 2.485 1.00 96.44 110 ARG A C 1
ATOM 816 O O . ARG A 1 110 ? -3.334 -3.945 3.054 1.00 96.44 110 ARG A O 1
ATOM 823 N N . ALA A 1 111 ? -1.090 -4.167 2.953 1.00 96.00 111 ALA A N 1
ATOM 824 C CA . ALA A 1 111 ? -0.954 -4.874 4.223 1.00 96.00 111 ALA A CA 1
ATOM 825 C C . ALA A 1 111 ? -1.346 -3.972 5.404 1.00 96.00 111 ALA A C 1
ATOM 827 O O . ALA A 1 111 ? -2.220 -4.341 6.188 1.00 96.00 111 ALA A O 1
ATOM 828 N N . GLU A 1 112 ? -0.796 -2.757 5.464 1.00 96.38 112 GLU A N 1
ATOM 829 C CA . GLU A 1 112 ? -1.107 -1.766 6.501 1.00 96.38 112 GLU A CA 1
ATOM 830 C C . GLU A 1 112 ? -2.598 -1.405 6.517 1.00 96.38 112 GLU A C 1
ATOM 832 O O . GLU A 1 112 ? -3.233 -1.391 7.572 1.00 96.38 112 GLU A O 1
ATOM 837 N N . ASN A 1 113 ? -3.200 -1.177 5.345 1.00 96.38 113 ASN A N 1
ATOM 838 C CA . ASN A 1 113 ? -4.624 -0.867 5.251 1.00 96.38 113 ASN A CA 1
ATOM 839 C C . ASN A 1 113 ? -5.497 -2.066 5.668 1.00 96.38 113 ASN A C 1
ATOM 841 O O . ASN A 1 113 ? -6.505 -1.898 6.354 1.00 96.38 113 ASN A O 1
ATOM 845 N N . ALA A 1 114 ? -5.105 -3.297 5.325 1.00 96.88 114 ALA A N 1
ATOM 846 C CA . ALA A 1 114 ? -5.811 -4.495 5.775 1.00 96.88 114 ALA A CA 1
ATOM 847 C C . ALA A 1 114 ? -5.758 -4.659 7.306 1.00 96.88 114 ALA A C 1
ATOM 849 O O . ALA A 1 114 ? -6.769 -5.018 7.917 1.00 96.88 114 ALA A O 1
ATOM 850 N N . GLU A 1 115 ? -4.617 -4.378 7.938 1.00 96.44 115 GLU A N 1
ATOM 851 C CA . GLU A 1 115 ? -4.486 -4.387 9.399 1.00 96.44 115 GLU A CA 1
ATOM 852 C C . GLU A 1 115 ? -5.295 -3.270 10.062 1.00 96.44 115 GLU A C 1
ATOM 854 O O . GLU A 1 115 ? -6.044 -3.532 11.010 1.00 96.44 115 GLU A O 1
ATOM 859 N N . ALA A 1 116 ? -5.234 -2.051 9.523 1.00 96.25 116 ALA A N 1
ATOM 860 C CA . ALA A 1 116 ? -6.034 -0.926 9.994 1.00 96.25 116 ALA A CA 1
ATOM 861 C C . ALA A 1 116 ? -7.538 -1.237 9.913 1.00 96.25 116 ALA A C 1
ATOM 863 O O . ALA A 1 116 ? -8.269 -1.041 10.886 1.00 96.25 116 ALA A O 1
ATOM 864 N N . LEU A 1 117 ? -8.004 -1.814 8.799 1.00 97.06 117 LEU A N 1
ATOM 865 C CA . LEU A 1 117 ? -9.395 -2.239 8.631 1.00 97.06 117 LEU A CA 1
ATOM 866 C C . LEU A 1 117 ? -9.795 -3.338 9.619 1.00 97.06 117 LEU A C 1
ATOM 868 O O . LEU A 1 117 ? -10.902 -3.291 10.160 1.00 97.06 117 LEU A O 1
ATOM 872 N N . LYS A 1 118 ? -8.923 -4.319 9.888 1.00 97.00 118 LYS A N 1
ATOM 873 C CA . LYS A 1 118 ? -9.176 -5.343 10.916 1.00 97.00 118 LYS A CA 1
ATOM 874 C C . LYS A 1 118 ? -9.335 -4.709 12.296 1.00 97.00 118 LYS A C 1
ATOM 876 O O . LYS A 1 118 ? -10.296 -5.033 12.995 1.00 97.00 118 LYS A O 1
ATOM 881 N N . LYS A 1 119 ? -8.448 -3.781 12.664 1.00 97.44 119 LYS A N 1
ATOM 882 C CA . LYS A 1 119 ? -8.505 -3.070 13.947 1.00 97.44 119 LYS A CA 1
ATOM 883 C C . LYS A 1 119 ? -9.788 -2.248 14.078 1.00 97.44 119 LYS A C 1
ATOM 885 O O . LYS A 1 119 ? -10.509 -2.408 15.057 1.00 97.44 119 LYS A O 1
ATOM 890 N N . VAL A 1 120 ? -10.134 -1.456 13.062 1.00 96.88 120 VAL A N 1
ATOM 891 C CA . VAL A 1 120 ? -11.374 -0.662 13.054 1.00 96.88 120 VAL A CA 1
ATOM 892 C C . VAL A 1 120 ? -12.608 -1.563 13.149 1.00 96.88 120 VAL A C 1
ATOM 894 O O . VAL A 1 120 ? -13.517 -1.275 13.923 1.00 96.88 120 VAL A O 1
ATOM 897 N N . ARG A 1 121 ? -12.650 -2.692 12.429 1.00 96.81 121 ARG A N 1
ATOM 898 C CA . ARG A 1 121 ? -13.757 -3.661 12.546 1.00 96.81 121 ARG A CA 1
ATOM 899 C C . ARG A 1 121 ? -13.867 -4.255 13.950 1.00 96.81 121 ARG A C 1
ATOM 901 O O . ARG A 1 121 ? -14.984 -4.409 14.451 1.00 96.81 121 ARG A O 1
ATOM 908 N N . ALA A 1 122 ? -12.741 -4.572 14.587 1.00 96.88 122 ALA A N 1
ATOM 909 C CA . ALA A 1 122 ? -12.723 -5.057 15.964 1.00 96.88 122 ALA A CA 1
ATOM 910 C C . ALA A 1 122 ? -13.254 -3.990 16.937 1.00 96.88 122 ALA A C 1
ATOM 912 O O . ALA A 1 122 ? -14.129 -4.287 17.748 1.00 96.88 122 ALA A O 1
ATOM 913 N N . GLU A 1 123 ? -12.817 -2.735 16.798 1.00 96.62 123 GLU A N 1
ATOM 914 C CA . GLU A 1 123 ? -13.303 -1.610 17.606 1.00 96.62 123 GLU A CA 1
ATOM 915 C C . GLU A 1 123 ? -14.803 -1.346 17.409 1.00 96.62 123 GLU A C 1
ATOM 917 O O . GLU A 1 123 ? -15.519 -1.089 18.376 1.00 96.62 123 GLU A O 1
ATOM 922 N N . VAL A 1 124 ? -15.307 -1.434 16.174 1.00 97.44 124 VAL A N 1
ATOM 923 C CA . VAL A 1 124 ? -16.744 -1.304 15.881 1.00 97.44 124 VAL A CA 1
ATOM 924 C C . VAL A 1 124 ? -17.533 -2.431 16.542 1.00 97.44 124 VAL A C 1
ATOM 926 O O . VAL A 1 124 ? -18.559 -2.168 17.169 1.00 97.44 124 VAL A O 1
ATOM 929 N N . THR A 1 125 ? -17.042 -3.668 16.458 1.00 96.75 125 THR A N 1
ATOM 930 C CA . THR A 1 125 ? -17.690 -4.831 17.082 1.00 96.75 125 THR A CA 1
ATOM 931 C C . THR A 1 125 ? -17.737 -4.684 18.605 1.00 96.75 125 THR A C 1
ATOM 933 O O . THR A 1 125 ? -18.788 -4.886 19.214 1.00 96.75 125 THR A O 1
ATOM 936 N N . ASP A 1 126 ? -16.632 -4.264 19.224 1.00 96.44 126 ASP A N 1
ATOM 937 C CA . ASP A 1 126 ? -16.562 -3.996 20.662 1.00 96.44 126 ASP A CA 1
ATOM 938 C C . ASP A 1 126 ? -17.521 -2.868 21.078 1.00 96.44 126 ASP A C 1
ATOM 940 O O . ASP A 1 126 ? -18.316 -3.033 22.005 1.00 96.44 126 ASP A O 1
ATOM 944 N N . LYS A 1 127 ? -17.549 -1.750 20.338 1.00 96.00 127 LYS A N 1
ATOM 945 C CA . LYS A 1 127 ? -18.509 -0.658 20.575 1.00 96.00 127 LYS A CA 1
ATOM 946 C C . LYS A 1 127 ? -19.957 -1.120 20.427 1.00 96.00 127 LYS A C 1
ATOM 948 O O . LYS A 1 127 ? -20.796 -0.733 21.235 1.00 96.00 127 LYS A O 1
ATOM 953 N N . GLN A 1 128 ? -20.268 -1.965 19.449 1.00 96.25 128 GLN A N 1
ATOM 954 C CA . GLN A 1 128 ? -21.617 -2.495 19.259 1.00 96.25 128 GLN A CA 1
ATOM 955 C C . GLN A 1 128 ? -22.023 -3.445 20.394 1.00 96.25 128 GLN A C 1
ATOM 957 O O . GLN A 1 128 ? -23.162 -3.393 20.860 1.00 96.25 128 GLN A O 1
ATOM 962 N N . ASN A 1 129 ? -21.094 -4.264 20.893 1.00 94.44 129 ASN A N 1
ATOM 963 C CA . ASN A 1 129 ? -21.317 -5.104 22.070 1.00 94.44 129 ASN A CA 1
ATOM 964 C C . ASN A 1 129 ? -21.522 -4.260 23.333 1.00 94.44 129 ASN A C 1
ATOM 966 O O . ASN A 1 129 ? -22.463 -4.513 24.085 1.00 94.44 129 ASN A O 1
ATOM 970 N N . LYS A 1 130 ? -20.715 -3.209 23.525 1.00 91.81 130 LYS A N 1
ATOM 971 C CA . LYS A 1 130 ? -20.890 -2.228 24.605 1.00 91.81 130 LYS A CA 1
ATOM 972 C C . LYS A 1 130 ? -22.241 -1.530 24.513 1.00 91.81 130 LYS A C 1
ATOM 974 O O . LYS A 1 130 ? -22.940 -1.461 25.514 1.00 91.81 130 LYS A O 1
ATOM 979 N N . LEU A 1 131 ? -22.663 -1.086 23.329 1.00 90.00 131 LEU A N 1
ATOM 980 C CA . LEU A 1 131 ? -23.981 -0.479 23.124 1.00 90.00 131 LEU A CA 1
ATOM 981 C C . LEU A 1 131 ? -25.120 -1.453 23.425 1.00 90.00 131 LEU A C 1
ATOM 983 O O . LEU A 1 131 ? -26.088 -1.062 24.068 1.00 90.00 131 LEU A O 1
ATOM 987 N N . LYS A 1 132 ? -25.009 -2.725 23.024 1.00 89.50 132 LYS A N 1
ATOM 988 C CA . LYS A 1 132 ? -25.990 -3.759 23.390 1.00 89.50 132 LYS A CA 1
ATOM 989 C C . LYS A 1 132 ? -26.028 -3.996 24.898 1.00 89.50 132 LYS A C 1
ATOM 991 O O . LYS A 1 132 ? -27.112 -4.123 25.455 1.00 89.50 132 LYS A O 1
ATOM 996 N N . ALA A 1 133 ? -24.875 -4.036 25.562 1.00 87.62 133 ALA A N 1
ATOM 997 C CA . ALA A 1 133 ? -24.794 -4.191 27.011 1.00 87.62 133 ALA A CA 1
ATOM 998 C C . ALA A 1 133 ? -25.393 -2.982 27.743 1.00 87.62 133 ALA A C 1
ATOM 1000 O O . ALA A 1 133 ? -26.204 -3.165 28.646 1.00 87.62 133 ALA A O 1
ATOM 1001 N N . ILE A 1 134 ? -25.066 -1.764 27.305 1.00 83.00 134 ILE A N 1
ATOM 1002 C CA . ILE A 1 134 ? -25.644 -0.511 27.806 1.00 83.00 134 ILE A CA 1
ATOM 1003 C C . ILE A 1 134 ? -27.153 -0.504 27.576 1.00 83.00 134 ILE A C 1
ATOM 1005 O O . ILE A 1 134 ? -27.902 -0.246 28.507 1.00 83.00 134 ILE A O 1
ATOM 1009 N N . SER A 1 135 ? -27.616 -0.846 26.374 1.00 80.69 135 SER A N 1
ATOM 1010 C CA . SER A 1 135 ? -29.040 -0.940 26.054 1.00 80.69 135 SER A CA 1
ATOM 1011 C C . SER A 1 135 ? -29.740 -1.979 26.926 1.00 80.69 135 SER A C 1
ATOM 1013 O O . SER A 1 135 ? -30.803 -1.685 27.448 1.00 80.69 135 SER A O 1
ATOM 1015 N N . LYS A 1 136 ? -29.137 -3.148 27.167 1.00 81.88 136 LYS A N 1
ATOM 1016 C CA . LYS A 1 136 ? -29.680 -4.180 28.063 1.00 81.88 136 LYS A CA 1
ATOM 1017 C C . LYS A 1 136 ? -29.705 -3.734 29.530 1.00 81.88 136 LYS A C 1
ATOM 1019 O O . LYS A 1 136 ? -30.647 -4.068 30.237 1.00 81.88 136 LYS A O 1
ATOM 1024 N N . ALA A 1 137 ? -28.688 -3.004 29.983 1.00 74.19 137 ALA A N 1
ATOM 1025 C CA . ALA A 1 137 ? -28.598 -2.488 31.348 1.00 74.19 137 ALA A CA 1
ATOM 1026 C C . ALA A 1 137 ? -29.560 -1.313 31.593 1.00 74.19 137 ALA A C 1
ATOM 1028 O O . ALA A 1 137 ? -30.180 -1.240 32.648 1.00 74.19 137 ALA A O 1
ATOM 1029 N N . LEU A 1 138 ? -29.707 -0.419 30.611 1.00 67.44 138 LEU A N 1
ATOM 1030 C CA . LEU A 1 138 ? -30.683 0.674 30.618 1.00 67.44 138 LEU A CA 1
ATOM 1031 C C . LEU A 1 138 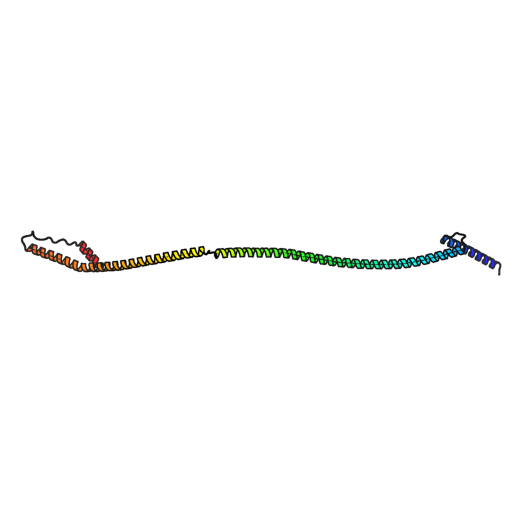? -32.107 0.172 30.356 1.00 67.44 138 LEU A C 1
ATOM 1033 O O . LEU A 1 138 ? -33.062 0.810 30.785 1.00 67.44 138 LEU A O 1
ATOM 1037 N N . ALA A 1 139 ? -32.263 -0.982 29.703 1.00 63.53 139 ALA A N 1
ATOM 1038 C CA . ALA A 1 139 ? -33.525 -1.697 29.565 1.00 63.53 139 ALA A CA 1
ATOM 1039 C C . ALA A 1 139 ? -33.913 -2.432 30.860 1.00 63.53 139 ALA A C 1
ATOM 1041 O O . ALA A 1 139 ? -34.332 -3.592 30.840 1.00 63.53 139 ALA A O 1
ATOM 1042 N N . ASP A 1 140 ? -33.917 -1.726 31.991 1.00 61.50 140 ASP A N 1
ATOM 1043 C CA . ASP A 1 140 ? -35.077 -1.871 32.862 1.00 61.50 140 ASP A CA 1
ATOM 1044 C C . ASP A 1 140 ? -36.269 -1.412 32.012 1.00 61.50 140 ASP A C 1
ATOM 1046 O O . ASP A 1 140 ? -36.541 -0.221 31.876 1.00 61.50 140 ASP A O 1
ATOM 1050 N N . THR A 1 141 ? -36.935 -2.354 31.339 1.00 65.88 141 THR A N 1
ATOM 1051 C CA . THR A 1 141 ? -38.144 -2.055 30.571 1.00 65.88 141 THR A CA 1
ATOM 1052 C C . THR A 1 141 ? -39.107 -1.249 31.451 1.00 65.88 141 THR A C 1
ATOM 1054 O O . THR A 1 141 ? -39.110 -1.433 32.674 1.00 65.88 141 THR A O 1
ATOM 1057 N N . PRO A 1 142 ? -39.966 -0.384 30.881 1.00 70.31 142 PRO A N 1
ATOM 1058 C CA . PRO A 1 142 ? -41.015 0.281 31.652 1.00 70.31 142 PRO A CA 1
ATOM 1059 C C . PRO A 1 142 ? -41.771 -0.709 32.552 1.00 70.31 142 PRO A C 1
ATOM 1061 O O . PRO A 1 142 ? -42.071 -0.407 33.701 1.00 70.31 142 PRO A O 1
ATOM 1064 N N . GLU A 1 143 ? -41.962 -1.947 32.086 1.00 70.44 143 GLU A N 1
ATOM 1065 C CA . GLU A 1 143 ? -42.486 -3.057 32.883 1.00 70.44 143 GLU A CA 1
ATOM 1066 C C . GLU A 1 143 ? -41.628 -3.450 34.094 1.00 70.44 143 GLU A C 1
ATOM 1068 O O . GLU A 1 143 ? -42.188 -3.675 35.165 1.00 70.44 143 GLU A O 1
ATOM 1073 N N . ASN A 1 144 ? -40.301 -3.541 33.975 1.00 76.62 144 ASN A N 1
ATOM 1074 C CA . ASN A 1 144 ? -39.413 -3.840 35.102 1.00 76.62 144 ASN A CA 1
ATOM 1075 C C . ASN A 1 144 ? -39.382 -2.698 36.122 1.00 76.62 144 ASN A C 1
ATOM 1077 O O . ASN A 1 144 ? -39.445 -2.963 37.324 1.00 76.62 144 ASN A O 1
ATOM 1081 N N . VAL A 1 145 ? -39.383 -1.440 35.668 1.00 80.75 145 VAL A N 1
ATOM 1082 C CA . VAL A 1 145 ? -39.525 -0.272 36.554 1.00 80.75 145 VAL A CA 1
ATOM 1083 C C . VAL A 1 145 ? -40.875 -0.312 37.273 1.00 80.75 145 VAL A C 1
ATOM 1085 O O . VAL A 1 145 ? -40.927 -0.185 38.495 1.00 80.75 145 VAL A O 1
ATOM 1088 N N . ILE A 1 146 ? -41.969 -0.581 36.555 1.00 82.56 146 ILE A N 1
ATOM 1089 C CA . ILE A 1 146 ? -43.311 -0.716 37.139 1.00 82.56 146 ILE A CA 1
ATOM 1090 C C . ILE A 1 146 ? -43.369 -1.888 38.129 1.00 82.56 146 ILE A C 1
ATOM 1092 O O . ILE A 1 146 ? -43.971 -1.749 39.194 1.00 82.56 146 ILE A O 1
ATOM 1096 N N . LYS A 1 147 ? -42.739 -3.032 37.832 1.00 84.44 147 LYS A N 1
ATOM 1097 C CA . LYS A 1 147 ? -42.643 -4.173 38.760 1.00 84.44 147 LYS A CA 1
ATOM 1098 C C . LYS A 1 147 ? -41.888 -3.785 40.029 1.00 84.44 147 LYS A C 1
ATOM 1100 O O . LYS A 1 147 ? -42.406 -4.021 41.117 1.00 84.44 147 LYS A O 1
ATOM 1105 N N . LYS A 1 148 ? -40.724 -3.133 39.910 1.00 85.31 148 LYS A N 1
ATOM 1106 C CA . LYS A 1 148 ? -39.954 -2.627 41.061 1.00 85.31 148 LYS A CA 1
ATOM 1107 C C . LYS A 1 148 ? -40.775 -1.628 41.883 1.00 85.31 148 LYS A C 1
ATOM 1109 O O . LYS A 1 148 ? -40.848 -1.774 43.099 1.00 85.31 148 LYS A O 1
ATOM 1114 N N . LEU A 1 149 ? -41.475 -0.690 41.240 1.00 87.62 149 LEU A N 1
ATOM 1115 C CA . LEU A 1 149 ? -42.366 0.266 41.911 1.00 87.62 149 LEU A CA 1
ATOM 1116 C C . LEU A 1 149 ? -43.546 -0.417 42.616 1.00 87.62 149 LEU A C 1
ATOM 1118 O O . LEU A 1 149 ? -43.889 -0.038 43.735 1.00 87.62 149 LEU A O 1
ATOM 1122 N N . LYS A 1 150 ? -44.155 -1.445 42.011 1.00 90.19 150 LYS A N 1
ATOM 1123 C CA . LYS A 1 150 ? -45.219 -2.243 42.643 1.00 90.19 150 LYS A CA 1
ATOM 1124 C C . LYS A 1 150 ? -44.704 -2.991 43.872 1.00 90.19 150 LYS A C 1
ATOM 1126 O O . LYS A 1 150 ? -45.362 -2.956 44.911 1.00 90.19 150 LYS A O 1
ATOM 1131 N N . THR A 1 151 ? -43.530 -3.614 43.779 1.00 90.50 151 THR A N 1
ATOM 1132 C CA . THR A 1 151 ? -42.885 -4.289 44.914 1.00 90.50 151 THR A CA 1
ATOM 1133 C C . THR A 1 151 ? -42.571 -3.302 46.033 1.00 90.50 151 THR A C 1
ATOM 1135 O O . THR A 1 151 ? -42.937 -3.554 47.178 1.00 90.50 151 THR A O 1
ATOM 1138 N N . LEU A 1 152 ? -41.993 -2.143 45.705 1.00 92.75 152 LEU A N 1
ATOM 1139 C CA . LEU A 1 152 ? -41.692 -1.089 46.675 1.00 92.75 152 LEU A CA 1
ATOM 1140 C C . LEU A 1 152 ? -42.967 -0.568 47.356 1.00 92.75 152 LEU A C 1
ATOM 1142 O O . LEU A 1 152 ? -43.007 -0.392 48.572 1.00 92.75 152 LEU A O 1
ATOM 1146 N N . LYS A 1 153 ? -44.044 -0.360 46.587 1.00 95.12 153 LYS A N 1
ATOM 1147 C CA . LYS A 1 153 ? -45.348 0.055 47.122 1.00 95.12 153 LYS A CA 1
ATOM 1148 C C . LYS A 1 153 ? -45.923 -0.995 48.073 1.00 95.12 153 LYS A C 1
ATOM 1150 O O . LYS A 1 153 ? -46.427 -0.629 49.131 1.00 95.12 153 LYS A O 1
ATOM 1155 N N . LYS A 1 154 ? -45.826 -2.282 47.724 1.00 95.44 154 LYS A N 1
ATOM 1156 C CA . LYS A 1 154 ? -46.256 -3.385 48.592 1.00 95.44 154 LYS A CA 1
ATOM 1157 C C . LYS A 1 154 ? -45.454 -3.406 49.894 1.00 95.44 154 LYS A C 1
ATOM 1159 O O . LYS A 1 154 ? -46.056 -3.394 50.958 1.00 95.44 154 LYS A O 1
ATOM 1164 N N . GLN A 1 155 ? -44.126 -3.335 49.808 1.00 93.44 155 GLN A N 1
ATOM 1165 C CA . GLN A 1 155 ? -43.248 -3.289 50.980 1.00 93.44 155 GLN A CA 1
ATOM 1166 C C . GLN A 1 155 ? -43.590 -2.117 51.906 1.00 93.44 155 GLN A C 1
ATOM 1168 O O . GLN A 1 155 ? -43.728 -2.325 53.106 1.00 93.44 155 GLN A O 1
ATOM 1173 N N . LYS A 1 156 ? -43.825 -0.912 51.365 1.00 94.69 156 LYS A N 1
ATOM 1174 C CA . LYS A 1 156 ? -44.237 0.244 52.179 1.00 94.69 156 LYS A CA 1
ATOM 1175 C C . LYS A 1 156 ? -45.587 0.048 52.871 1.00 94.69 156 LYS A C 1
ATOM 1177 O O . LYS A 1 156 ? -45.750 0.476 54.009 1.00 94.69 156 LYS A O 1
ATOM 1182 N N . LEU A 1 157 ? -46.559 -0.575 52.202 1.00 93.62 157 LEU A N 1
ATOM 1183 C CA . LEU A 1 157 ? -47.859 -0.872 52.810 1.00 93.62 157 LEU A CA 1
ATOM 1184 C C . LEU A 1 157 ? -47.743 -1.933 53.908 1.00 93.62 157 LEU A C 1
ATOM 1186 O O . LEU A 1 157 ? -48.362 -1.783 54.960 1.00 93.62 157 LEU A O 1
ATOM 1190 N N . ASP A 1 158 ? -46.952 -2.979 53.677 1.00 94.12 158 ASP A N 1
ATOM 1191 C CA . ASP A 1 158 ? -46.727 -4.044 54.654 1.00 94.12 158 ASP A CA 1
ATOM 1192 C C . ASP A 1 158 ? -45.957 -3.513 55.874 1.00 94.12 158 ASP A C 1
ATOM 1194 O O . ASP A 1 158 ? -46.333 -3.800 57.010 1.00 94.12 158 ASP A O 1
ATOM 1198 N N . GLU A 1 159 ? -44.961 -2.646 55.665 1.00 94.06 159 GLU A N 1
ATOM 1199 C CA . GLU A 1 159 ? -44.242 -1.960 56.740 1.00 94.06 159 GLU A CA 1
ATOM 1200 C C . GLU A 1 159 ? -45.165 -1.031 57.542 1.00 94.06 159 GLU A C 1
ATOM 1202 O O . GLU A 1 159 ? -45.157 -1.069 58.772 1.00 94.06 159 GLU A O 1
ATOM 1207 N N . ALA A 1 160 ? -46.008 -0.233 56.878 1.00 94.50 160 ALA A N 1
ATOM 1208 C CA . ALA A 1 160 ? -46.974 0.630 57.557 1.00 94.50 160 ALA A CA 1
ATOM 1209 C C . ALA A 1 160 ? -47.969 -0.185 58.403 1.00 94.50 160 ALA A C 1
ATOM 1211 O O . ALA A 1 160 ? -48.232 0.162 59.556 1.00 94.50 160 ALA A O 1
ATOM 1212 N N . LYS A 1 161 ? -48.471 -1.310 57.876 1.00 93.88 161 LYS A N 1
ATOM 1213 C CA . LYS A 1 161 ? -49.321 -2.237 58.637 1.00 93.88 161 LYS A CA 1
ATOM 1214 C C . LYS A 1 161 ? -48.588 -2.799 59.847 1.00 93.88 161 LYS A C 1
ATOM 1216 O O . LYS A 1 161 ? -49.141 -2.758 60.944 1.00 93.88 161 LYS A O 1
ATOM 1221 N N . LEU A 1 162 ? -47.350 -3.267 59.680 1.00 93.56 162 LEU A N 1
ATOM 1222 C CA . LEU A 1 162 ? -46.553 -3.757 60.802 1.00 93.56 162 LEU A CA 1
ATOM 1223 C C . LEU A 1 162 ? -46.371 -2.671 61.864 1.00 93.56 162 LEU A C 1
ATOM 1225 O O . LEU A 1 162 ? -46.628 -2.938 63.033 1.00 93.56 162 LEU A O 1
ATOM 1229 N N . ARG A 1 163 ? -46.024 -1.439 61.466 1.00 93.62 163 ARG A N 1
ATOM 1230 C CA . ARG A 1 163 ? -45.893 -0.299 62.386 1.00 93.62 163 ARG A CA 1
ATOM 1231 C C . ARG A 1 163 ? -47.181 -0.072 63.179 1.00 93.62 163 ARG A C 1
ATOM 1233 O O . ARG A 1 163 ? -47.135 -0.084 64.406 1.00 93.62 163 ARG A O 1
ATOM 1240 N N . THR A 1 164 ? -48.335 0.010 62.515 1.00 93.50 164 THR A N 1
ATOM 1241 C CA . THR A 1 164 ? -49.630 0.188 63.207 1.00 93.50 164 THR A CA 1
ATOM 1242 C C . THR A 1 164 ? -49.971 -0.969 64.153 1.00 93.50 164 THR A C 1
ATOM 1244 O O . THR A 1 164 ? -50.470 -0.740 65.253 1.00 93.50 164 THR A O 1
ATOM 1247 N N . GLN A 1 165 ? -49.663 -2.216 63.777 1.00 93.50 165 GLN A N 1
ATOM 1248 C CA . GLN A 1 165 ? -49.857 -3.379 64.648 1.00 93.50 165 GLN A CA 1
ATOM 1249 C C . GLN A 1 165 ? -48.905 -3.373 65.845 1.00 93.50 165 GLN A C 1
ATOM 1251 O O . GLN A 1 165 ? -49.294 -3.758 66.946 1.00 93.50 165 GLN A O 1
ATOM 1256 N N . THR A 1 166 ? -47.653 -2.960 65.651 1.00 93.25 166 THR A N 1
ATOM 1257 C CA . THR A 1 166 ? -46.703 -2.832 66.758 1.00 93.25 166 THR A CA 1
ATOM 1258 C C . THR A 1 166 ? -47.126 -1.726 67.712 1.00 93.25 166 THR A C 1
ATOM 1260 O O . THR A 1 166 ? -47.105 -1.939 68.918 1.00 93.25 166 THR A O 1
ATOM 1263 N N . GLU A 1 167 ? -47.596 -0.590 67.196 1.00 93.44 167 GLU A N 1
ATOM 1264 C CA . GLU A 1 167 ? -48.051 0.536 68.006 1.00 93.44 167 GLU A CA 1
ATOM 1265 C C . GLU A 1 167 ? -49.307 0.190 68.816 1.00 93.44 167 GLU A C 1
ATOM 1267 O O . GLU A 1 167 ? -49.354 0.463 70.016 1.00 93.44 167 GLU A O 1
ATOM 1272 N N . SER A 1 168 ? -50.284 -0.498 68.215 1.00 92.88 168 SER A N 1
ATOM 1273 C CA . SER A 1 168 ? -51.486 -0.946 68.930 1.00 92.88 168 SER A CA 1
ATOM 1274 C C . SER A 1 168 ? -51.166 -1.969 70.024 1.00 92.88 168 SER A C 1
ATOM 1276 O O . SER A 1 168 ? -51.667 -1.850 71.146 1.00 92.88 168 SER A O 1
ATOM 1278 N N . LYS A 1 169 ? -50.269 -2.928 69.752 1.00 93.12 169 LYS A N 1
ATOM 1279 C CA . LYS A 1 169 ? -49.765 -3.866 70.769 1.00 93.12 169 LYS A CA 1
ATOM 1280 C C . LYS A 1 169 ? -49.056 -3.128 71.902 1.00 93.12 169 LYS A C 1
ATOM 1282 O O . LYS A 1 169 ? -49.311 -3.422 73.066 1.00 93.12 169 LYS A O 1
ATOM 1287 N N . LEU A 1 170 ? -48.217 -2.145 71.583 1.00 93.31 170 LEU A N 1
ATOM 1288 C CA . LEU A 1 170 ? -47.486 -1.351 72.571 1.00 93.31 170 LEU A CA 1
ATOM 1289 C C . LEU A 1 170 ? -48.454 -0.548 73.456 1.00 93.31 170 LEU A C 1
ATOM 1291 O O . LEU A 1 170 ? -48.313 -0.542 74.678 1.00 93.31 170 LEU A O 1
ATOM 1295 N N . GLN A 1 171 ? -49.493 0.057 72.873 1.00 93.50 171 GLN A N 1
ATOM 1296 C CA . GLN A 1 171 ? -50.554 0.722 73.636 1.00 93.50 171 GLN A CA 1
ATOM 1297 C C . GLN A 1 171 ? -51.313 -0.250 74.548 1.00 93.50 171 GLN A C 1
ATOM 1299 O O . GLN A 1 171 ? -51.557 0.072 75.710 1.00 93.50 171 GLN A O 1
ATOM 1304 N N . SER A 1 172 ? -51.660 -1.443 74.057 1.00 92.69 172 SER A N 1
ATOM 1305 C CA . SER A 1 172 ? -52.321 -2.472 74.868 1.00 92.69 172 SER A CA 1
ATOM 1306 C C . SER A 1 172 ? -51.447 -2.921 76.038 1.00 92.69 172 SER A C 1
ATOM 1308 O O . SER A 1 172 ? -51.935 -3.023 77.160 1.00 92.69 172 SER A O 1
ATOM 1310 N N . ILE A 1 173 ? -50.151 -3.144 75.798 1.00 92.94 173 ILE A N 1
ATOM 1311 C CA . ILE A 1 173 ? -49.187 -3.511 76.841 1.00 92.94 173 ILE A CA 1
ATOM 1312 C C . ILE A 1 173 ? -49.068 -2.390 77.873 1.00 92.94 173 ILE A C 1
ATOM 1314 O O . ILE A 1 173 ? -49.083 -2.673 79.065 1.00 92.94 173 ILE A O 1
ATOM 1318 N N . ARG A 1 174 ? -49.014 -1.119 77.451 1.00 94.38 174 ARG A N 1
ATOM 1319 C CA . ARG A 1 174 ? -48.998 0.022 78.381 1.00 94.38 174 ARG A CA 1
ATOM 1320 C C . ARG A 1 174 ? -50.245 0.055 79.261 1.00 94.38 174 ARG A C 1
ATOM 1322 O O . ARG A 1 174 ? -50.101 0.178 80.469 1.00 94.38 174 ARG A O 1
ATOM 1329 N N . LYS A 1 175 ? -51.441 -0.117 78.684 1.00 95.00 175 LYS A N 1
ATOM 1330 C CA . LYS A 1 175 ? -52.702 -0.170 79.447 1.00 95.00 175 LYS A CA 1
ATOM 1331 C C . LYS A 1 175 ? -52.740 -1.346 80.428 1.00 95.00 175 LYS A C 1
ATOM 1333 O O . LYS A 1 175 ? -53.169 -1.184 81.566 1.00 95.00 175 LYS A O 1
ATOM 1338 N N . ALA A 1 176 ? -52.289 -2.523 79.995 1.00 92.38 176 ALA A N 1
ATOM 1339 C CA . ALA A 1 176 ? -52.207 -3.701 80.854 1.00 92.38 176 ALA A CA 1
ATOM 1340 C C . ALA A 1 176 ? -51.199 -3.494 81.991 1.00 92.38 176 ALA A C 1
ATOM 1342 O O . ALA A 1 176 ? -51.509 -3.803 83.135 1.00 92.38 176 ALA A O 1
ATOM 1343 N N . LYS A 1 177 ? -50.036 -2.901 81.694 1.00 93.69 177 LYS A N 1
ATOM 1344 C CA . LYS A 1 177 ? -49.017 -2.552 82.685 1.00 93.69 177 LYS A CA 1
ATOM 1345 C C . LYS A 1 177 ? -49.571 -1.586 83.732 1.00 93.69 177 LYS A C 1
ATOM 1347 O O . LYS A 1 177 ? -49.496 -1.900 84.909 1.00 93.69 177 LYS A O 1
ATOM 1352 N N . THR A 1 178 ? -50.191 -0.478 83.318 1.00 92.69 178 THR A N 1
ATOM 1353 C CA . THR A 1 178 ? -50.779 0.489 84.264 1.00 92.69 178 THR A CA 1
ATOM 1354 C C . THR A 1 178 ? -51.873 -0.138 85.123 1.00 92.69 178 THR A C 1
ATOM 1356 O O . THR A 1 178 ? -52.005 0.202 86.292 1.00 92.69 178 THR A O 1
ATOM 1359 N N . LYS A 1 179 ? -52.656 -1.069 84.558 1.00 93.69 179 LYS A N 1
ATOM 1360 C CA . LYS A 1 179 ? -53.678 -1.797 85.314 1.00 93.69 179 LYS A CA 1
ATOM 1361 C C . LYS A 1 179 ? -53.046 -2.733 86.347 1.00 93.69 179 LYS A C 1
ATOM 1363 O O . LYS A 1 179 ? -53.436 -2.681 87.501 1.00 93.69 179 LYS A O 1
ATOM 1368 N N . LEU A 1 180 ? -52.060 -3.537 85.946 1.00 92.06 180 LEU A N 1
ATOM 1369 C CA . LEU A 1 180 ? -51.352 -4.450 86.848 1.00 92.06 180 LEU A CA 1
ATOM 1370 C C . LEU A 1 180 ? -50.602 -3.705 87.957 1.00 92.06 180 LEU A C 1
ATOM 1372 O O . LEU A 1 180 ? -50.600 -4.169 89.089 1.00 92.06 180 LEU A O 1
ATOM 1376 N N . GLU A 1 181 ? -49.998 -2.553 87.658 1.00 91.44 181 GLU A N 1
ATOM 1377 C CA . GLU A 1 181 ? -49.378 -1.688 88.670 1.00 91.44 181 GLU A CA 1
ATOM 1378 C C . GLU A 1 181 ? -50.422 -1.160 89.666 1.00 91.44 181 GLU A C 1
ATOM 1380 O O . GLU A 1 181 ? -50.179 -1.187 90.869 1.00 91.44 181 GLU A O 1
ATOM 1385 N N . GLY A 1 182 ? -51.608 -0.758 89.192 1.00 89.88 182 GLY A N 1
ATOM 1386 C CA . GLY A 1 182 ? -52.717 -0.359 90.065 1.00 89.88 182 GLY A CA 1
ATOM 1387 C C . GLY A 1 182 ? -53.270 -1.509 90.915 1.00 89.88 182 GLY A C 1
ATOM 1388 O O . GLY A 1 182 ? -53.494 -1.337 92.110 1.00 89.88 182 GLY A O 1
ATOM 1389 N N . ASP A 1 183 ? -53.453 -2.692 90.326 1.00 88.94 183 ASP A N 1
ATOM 1390 C CA . ASP A 1 183 ? -53.911 -3.893 91.034 1.00 88.94 183 ASP A CA 1
ATOM 1391 C C . ASP A 1 183 ? -52.884 -4.335 92.093 1.00 88.94 183 ASP A C 1
ATOM 1393 O O . ASP A 1 183 ? -53.261 -4.716 93.203 1.00 88.94 183 ASP A O 1
ATOM 1397 N N . LEU A 1 184 ? -51.587 -4.226 91.784 1.00 88.81 184 LEU A N 1
ATOM 1398 C CA . LEU A 1 184 ? -50.500 -4.496 92.723 1.00 88.81 184 LEU A CA 1
ATOM 1399 C C . LEU A 1 184 ? -50.533 -3.521 93.905 1.00 88.81 184 LEU A C 1
ATOM 1401 O O . LEU A 1 184 ? -50.442 -3.961 95.048 1.00 88.81 184 LEU A O 1
ATOM 1405 N N . GLU A 1 185 ? -50.695 -2.223 93.648 1.00 88.00 185 GLU A N 1
ATOM 1406 C CA . GLU A 1 185 ? -50.764 -1.207 94.704 1.00 88.00 185 GLU A CA 1
ATOM 1407 C C . GLU A 1 185 ? -51.998 -1.402 95.599 1.00 88.00 185 GLU A C 1
ATOM 1409 O O . GLU A 1 185 ? -51.899 -1.364 96.825 1.00 88.00 185 GLU A O 1
ATOM 1414 N N . ASN A 1 186 ? -53.150 -1.727 95.004 1.00 87.62 186 ASN A N 1
ATOM 1415 C CA . ASN A 1 186 ? -54.359 -2.081 95.750 1.00 87.62 186 ASN A CA 1
ATOM 1416 C C . ASN A 1 186 ? -54.151 -3.333 96.617 1.00 87.62 186 ASN A C 1
ATOM 1418 O O . ASN A 1 186 ? -54.545 -3.352 97.783 1.00 87.62 186 ASN A O 1
ATOM 1422 N N . SER A 1 187 ? -53.511 -4.374 96.074 1.00 84.19 187 SER A N 1
ATOM 1423 C CA . SER A 1 187 ? -53.179 -5.583 96.835 1.00 84.19 187 SER A CA 1
ATOM 1424 C C . SER A 1 187 ? -52.226 -5.274 97.986 1.00 84.19 187 SER A C 1
ATOM 1426 O O . SER A 1 187 ? -52.396 -5.824 99.074 1.00 84.19 187 SER A O 1
ATOM 1428 N N . LYS A 1 188 ? -51.248 -4.381 97.779 1.00 86.12 188 LYS A N 1
ATOM 1429 C CA . LYS A 1 188 ? -50.347 -3.936 98.845 1.00 86.12 188 LYS A CA 1
ATOM 1430 C C . LYS A 1 188 ? -51.104 -3.236 99.965 1.00 86.12 188 LYS A C 1
ATOM 1432 O O . LYS A 1 188 ? -50.965 -3.617 101.124 1.00 86.12 188 LYS A O 1
ATOM 1437 N N . ALA A 1 189 ? -51.978 -2.295 99.614 1.00 85.50 189 ALA A N 1
ATOM 1438 C CA . ALA A 1 189 ? -52.815 -1.592 100.579 1.00 85.50 189 ALA A CA 1
ATOM 1439 C C . ALA A 1 189 ? -53.721 -2.545 101.384 1.00 85.50 189 ALA A C 1
ATOM 1441 O O . ALA A 1 189 ? -53.844 -2.390 102.599 1.00 85.50 189 ALA A O 1
ATOM 1442 N N . LEU A 1 190 ? -54.324 -3.552 100.740 1.00 83.88 190 LEU A N 1
ATOM 1443 C CA . LEU A 1 190 ? -55.156 -4.558 101.416 1.00 83.88 190 LEU A CA 1
ATOM 1444 C C . LEU A 1 190 ? -54.354 -5.420 102.399 1.00 83.88 190 LEU A C 1
ATOM 1446 O O . LEU A 1 190 ? -54.807 -5.666 103.517 1.00 83.88 190 LEU A O 1
ATOM 1450 N N . VAL A 1 191 ? -53.151 -5.850 102.012 1.00 83.75 191 VAL A N 1
ATOM 1451 C CA . VAL A 1 191 ? -52.256 -6.603 102.902 1.00 83.75 191 VAL A CA 1
ATOM 1452 C C . VAL A 1 191 ? -51.815 -5.731 104.082 1.00 83.75 191 VAL A C 1
ATOM 1454 O O . VAL A 1 191 ? -51.909 -6.180 105.221 1.00 83.75 191 VAL A O 1
ATOM 1457 N N . ALA A 1 192 ? -51.466 -4.459 103.872 1.00 83.00 192 ALA A N 1
ATOM 1458 C CA . ALA A 1 192 ? -51.135 -3.543 104.967 1.00 83.00 192 ALA A CA 1
ATOM 1459 C C . ALA A 1 192 ? -52.303 -3.350 105.959 1.00 83.00 192 ALA A C 1
ATOM 1461 O O . ALA A 1 192 ? -52.097 -3.330 107.174 1.00 83.00 192 ALA A O 1
ATOM 1462 N N . GLN A 1 193 ? -53.548 -3.283 105.469 1.00 83.75 193 GLN A N 1
ATOM 1463 C CA . GLN A 1 193 ? -54.751 -3.224 106.316 1.00 83.75 193 GLN A CA 1
ATOM 1464 C C . GLN A 1 193 ? -55.011 -4.521 107.098 1.00 83.75 193 GLN A C 1
ATOM 1466 O O . GLN A 1 193 ? -55.696 -4.493 108.123 1.00 83.75 193 GLN A O 1
ATOM 1471 N N . SER A 1 194 ? -54.460 -5.656 106.663 1.00 82.06 194 SER A N 1
ATOM 1472 C CA . SER A 1 194 ? -54.632 -6.929 107.366 1.00 82.06 194 SER A CA 1
ATOM 1473 C C . SER A 1 194 ? -53.821 -7.013 108.668 1.00 82.06 194 SER A C 1
ATOM 1475 O O . SER A 1 194 ? -54.270 -7.663 109.609 1.00 82.06 194 SER A O 1
ATOM 1477 N N . ALA A 1 195 ? -52.713 -6.275 108.806 1.00 79.12 195 ALA A N 1
ATOM 1478 C CA . ALA A 1 195 ? -51.889 -6.260 110.022 1.00 79.12 195 ALA A CA 1
ATOM 1479 C C . ALA A 1 195 ? -52.649 -5.828 111.301 1.00 79.12 195 ALA A C 1
ATOM 1481 O O . ALA A 1 195 ? -52.653 -6.579 112.287 1.00 79.12 195 ALA A O 1
ATOM 1482 N N . PRO A 1 196 ? -53.353 -4.673 111.330 1.00 81.44 196 PRO A N 1
ATOM 1483 C CA . PRO A 1 196 ? -54.158 -4.303 112.490 1.00 81.44 196 PRO A CA 1
ATOM 1484 C C . PRO A 1 196 ? -55.315 -5.281 112.717 1.00 81.44 196 PRO A C 1
ATOM 1486 O O . PRO A 1 196 ? -55.598 -5.607 113.869 1.00 81.44 196 PRO A O 1
ATOM 1489 N N . LEU A 1 197 ? -55.935 -5.813 111.657 1.00 81.44 197 LEU A N 1
ATOM 1490 C CA . LEU A 1 197 ? -57.015 -6.799 111.775 1.00 81.44 197 LEU A CA 1
ATOM 1491 C C . LEU A 1 197 ? -56.542 -8.105 112.424 1.00 81.44 197 LEU A C 1
ATOM 1493 O O . LEU A 1 197 ? -57.227 -8.622 113.304 1.00 81.44 197 LEU A O 1
ATOM 1497 N N . ILE A 1 198 ? -55.356 -8.607 112.069 1.00 83.25 198 ILE A N 1
ATOM 1498 C CA . ILE A 1 198 ? -54.767 -9.800 112.693 1.00 83.25 198 ILE A CA 1
ATOM 1499 C C . ILE A 1 198 ? -54.517 -9.549 114.181 1.00 83.25 198 ILE A C 1
ATOM 1501 O O . ILE A 1 198 ? -54.881 -10.378 115.018 1.00 83.25 198 ILE A O 1
ATOM 1505 N N . SER A 1 199 ? -53.976 -8.380 114.540 1.00 81.44 199 SER A N 1
ATOM 1506 C CA . SER A 1 199 ? -53.762 -8.017 115.947 1.00 81.44 199 SER A CA 1
ATOM 1507 C C . SER A 1 199 ? -55.078 -7.922 116.736 1.00 81.44 199 SER A C 1
ATOM 1509 O O . SER A 1 199 ? -55.179 -8.436 117.856 1.00 81.44 199 SER A O 1
ATOM 1511 N N . GLN A 1 200 ? -56.120 -7.336 116.138 1.00 83.88 200 GLN A N 1
ATOM 1512 C CA . GLN A 1 200 ? -57.452 -7.235 116.730 1.00 83.88 200 GLN A CA 1
ATOM 1513 C C . GLN A 1 200 ? -58.091 -8.616 116.889 1.00 83.88 200 GLN A C 1
ATOM 1515 O O . GLN A 1 200 ? -58.656 -8.906 117.941 1.00 83.88 200 GLN A O 1
ATOM 1520 N N . LEU A 1 201 ? -57.947 -9.492 115.895 1.00 84.25 201 LEU A N 1
ATOM 1521 C CA . LEU A 1 201 ? -58.481 -10.851 115.902 1.00 84.25 201 LEU A CA 1
ATOM 1522 C C . LEU A 1 201 ? -57.780 -11.730 116.950 1.00 84.25 201 LEU A C 1
ATOM 1524 O O . LEU A 1 201 ? -58.461 -12.395 117.735 1.00 84.25 201 LEU A O 1
ATOM 1528 N N . LYS A 1 202 ? -56.443 -11.662 117.059 1.00 83.62 202 LYS A N 1
ATOM 1529 C CA . LYS A 1 202 ? -55.670 -12.317 118.136 1.00 83.62 202 LYS A CA 1
ATOM 1530 C C . LYS A 1 202 ? -56.109 -11.808 119.520 1.00 83.62 202 LYS A C 1
ATOM 1532 O O . LYS A 1 202 ? -56.320 -12.601 120.442 1.00 83.62 202 LYS A O 1
ATOM 1537 N N . THR A 1 203 ? -56.322 -10.498 119.662 1.00 82.50 203 THR A N 1
ATOM 1538 C CA . THR A 1 203 ? -56.775 -9.875 120.919 1.00 82.50 203 THR A CA 1
ATOM 1539 C C . THR A 1 203 ? -58.201 -10.292 121.286 1.00 82.50 203 THR A C 1
ATOM 1541 O O . THR A 1 203 ? -58.455 -10.689 122.425 1.00 82.50 203 THR A O 1
ATOM 1544 N N . LEU A 1 204 ? -59.130 -10.268 120.328 1.00 82.81 204 LEU A N 1
ATOM 1545 C CA . LEU A 1 204 ? -60.514 -10.696 120.517 1.00 82.81 204 LEU A CA 1
ATOM 1546 C C . LEU A 1 204 ? -60.584 -12.178 120.897 1.00 82.81 204 LEU A C 1
ATOM 1548 O O . LEU A 1 204 ? -61.301 -12.529 121.831 1.00 82.81 204 LEU A O 1
ATOM 1552 N N . HIS A 1 205 ? -59.792 -13.042 120.250 1.00 83.94 205 HIS A N 1
ATOM 1553 C CA . HIS A 1 205 ? -59.703 -14.464 120.604 1.00 83.94 205 HIS A CA 1
ATOM 1554 C C . HIS A 1 205 ? -59.211 -14.668 122.039 1.00 83.94 205 HIS A C 1
ATOM 1556 O O . HIS A 1 205 ? -59.766 -15.481 122.784 1.00 83.94 205 HIS A O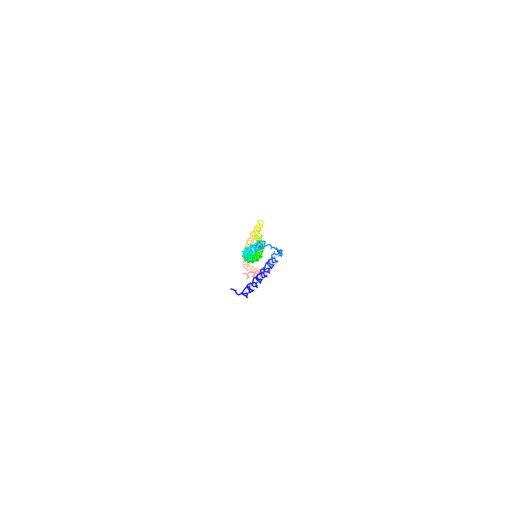 1
ATOM 1562 N N . ALA A 1 206 ? -58.214 -13.891 122.470 1.00 83.12 206 ALA A N 1
ATOM 1563 C CA . ALA A 1 206 ? -57.722 -13.918 123.842 1.00 83.12 206 ALA A CA 1
ATOM 1564 C C . ALA A 1 206 ? -58.779 -13.433 124.853 1.00 83.12 206 ALA A C 1
ATOM 1566 O O . ALA A 1 206 ? -58.933 -14.040 125.918 1.00 83.12 206 ALA A O 1
ATOM 1567 N N . ILE A 1 207 ? -59.535 -12.378 124.527 1.00 82.06 207 ILE A N 1
ATOM 1568 C CA . ILE A 1 207 ? -60.646 -11.875 125.352 1.00 82.06 207 ILE A CA 1
ATOM 1569 C C . ILE A 1 207 ? -61.763 -12.917 125.434 1.00 82.06 207 ILE A C 1
ATOM 1571 O O . ILE A 1 207 ? -62.191 -13.242 126.541 1.00 82.06 207 ILE A O 1
ATOM 1575 N N . ALA A 1 208 ? -62.174 -13.504 124.309 1.00 81.69 208 ALA A N 1
ATOM 1576 C CA . ALA A 1 208 ? -63.177 -14.562 124.261 1.00 81.69 208 ALA A CA 1
ATOM 1577 C C . ALA A 1 208 ? -62.749 -15.769 125.111 1.00 81.69 208 ALA A C 1
ATOM 1579 O O . ALA A 1 208 ? -63.525 -16.254 125.935 1.00 81.69 208 ALA A O 1
ATOM 1580 N N . LYS A 1 209 ? -61.481 -16.205 125.020 1.00 80.94 209 LYS A N 1
ATOM 1581 C CA . LYS A 1 209 ? -60.922 -17.263 125.884 1.00 80.94 209 LYS A CA 1
ATOM 1582 C C . LYS A 1 209 ? -60.975 -16.886 127.369 1.00 80.94 209 LYS A C 1
ATOM 1584 O O . LYS A 1 209 ? -61.331 -17.728 128.195 1.00 80.94 209 LYS A O 1
ATOM 1589 N N . LYS A 1 210 ? -60.639 -15.641 127.733 1.00 79.25 210 LYS A N 1
ATOM 1590 C CA . LYS A 1 210 ? -60.704 -15.147 129.123 1.00 79.25 210 LYS A CA 1
ATOM 1591 C C . LYS A 1 210 ? -62.144 -15.074 129.642 1.00 79.25 210 LYS A C 1
ATOM 1593 O O . LYS A 1 210 ? -62.399 -15.523 130.756 1.00 79.25 210 LYS A O 1
ATOM 1598 N N . GLN A 1 211 ? -63.080 -14.554 128.852 1.00 76.25 211 GLN A N 1
ATOM 1599 C CA . GLN A 1 211 ? -64.500 -14.490 129.205 1.00 76.25 211 GLN A CA 1
ATOM 1600 C C . GLN A 1 211 ? -65.109 -15.885 129.327 1.00 76.25 211 GLN A C 1
ATOM 1602 O O . GLN A 1 211 ? -65.782 -16.155 130.314 1.00 76.25 211 GLN A O 1
ATOM 1607 N N . ARG A 1 212 ? -64.787 -16.813 128.418 1.00 75.88 212 ARG A N 1
ATOM 1608 C CA . ARG A 1 212 ? -65.204 -18.217 128.536 1.00 75.88 212 ARG A CA 1
ATOM 1609 C C . ARG A 1 212 ? -64.672 -18.863 129.812 1.00 75.88 212 ARG A C 1
ATOM 1611 O O . ARG A 1 212 ? -65.418 -19.576 130.472 1.00 75.88 212 ARG A O 1
ATOM 1618 N N . LYS A 1 213 ? -63.416 -18.600 130.200 1.00 74.94 213 LYS A N 1
ATOM 1619 C CA . LYS A 1 213 ? -62.876 -19.058 131.494 1.00 74.94 213 LYS A CA 1
ATOM 1620 C C . LYS A 1 213 ? -63.657 -18.477 132.680 1.00 74.94 213 LYS A C 1
ATOM 1622 O O . LYS A 1 213 ? -63.969 -19.233 133.590 1.00 74.94 213 LYS A O 1
ATOM 1627 N N . LYS A 1 214 ? -64.012 -17.184 132.646 1.00 72.25 214 LYS A N 1
ATOM 1628 C CA . LYS A 1 214 ? -64.837 -16.531 133.683 1.00 72.25 214 LYS A CA 1
ATOM 1629 C C . LYS A 1 214 ? -66.265 -17.089 133.748 1.00 72.25 214 LYS A C 1
ATOM 1631 O O . LYS A 1 214 ? -66.747 -17.382 134.834 1.00 72.25 214 LYS A O 1
ATOM 1636 N N . LEU A 1 215 ? -66.922 -17.290 132.607 1.00 68.81 215 LEU A N 1
ATOM 1637 C CA . LEU A 1 215 ? -68.260 -17.891 132.529 1.00 68.81 215 LEU A CA 1
ATOM 1638 C C . LEU A 1 215 ? -68.250 -19.339 133.035 1.00 68.81 215 LEU A C 1
ATOM 1640 O O . LEU A 1 215 ? -69.127 -19.734 133.790 1.00 68.81 215 LEU A O 1
ATOM 1644 N N . LYS A 1 216 ? -67.192 -20.098 132.724 1.00 67.69 216 LYS A N 1
ATOM 1645 C CA . LYS A 1 216 ? -66.977 -21.454 13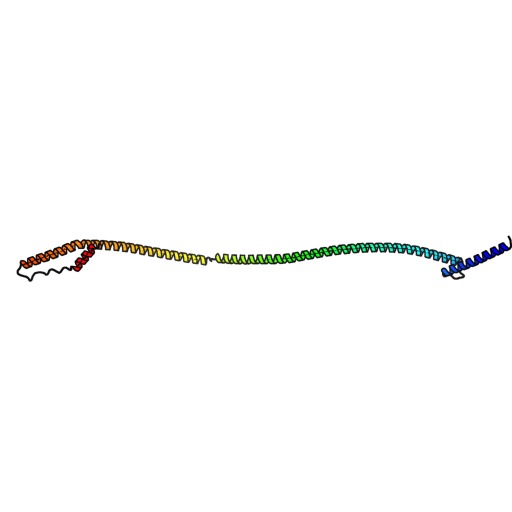3.250 1.00 67.69 216 LYS A CA 1
ATOM 1646 C C . LYS A 1 216 ? -66.779 -21.494 134.776 1.00 67.69 216 LYS A C 1
ATOM 1648 O O . LYS A 1 216 ? -66.963 -22.554 135.362 1.00 67.69 216 LYS A O 1
ATOM 1653 N N . SER A 1 217 ? -66.392 -20.380 135.407 1.00 65.88 217 SER A N 1
ATOM 1654 C CA . SER A 1 217 ? -66.240 -20.258 136.867 1.00 65.88 217 SER A CA 1
ATOM 1655 C C . SER A 1 217 ? -67.453 -19.660 137.595 1.00 65.88 217 SER A C 1
ATOM 1657 O O . SER A 1 217 ? -67.436 -19.635 138.818 1.00 65.88 217 SER A O 1
ATOM 1659 N N . LEU A 1 218 ? -68.469 -19.159 136.879 1.00 58.62 218 LEU A N 1
ATOM 1660 C CA . LEU A 1 218 ? -69.589 -18.391 137.452 1.00 58.62 218 LEU A CA 1
ATOM 1661 C C . LEU A 1 218 ? -70.983 -19.022 137.235 1.00 58.62 218 LEU A C 1
ATOM 1663 O O . LEU A 1 218 ? -71.957 -18.446 137.706 1.00 58.62 218 LEU A O 1
ATOM 1667 N N . GLY A 1 219 ? -71.113 -20.172 136.559 1.00 57.19 219 GLY A N 1
ATOM 1668 C CA . GLY A 1 219 ? -72.413 -20.823 136.323 1.00 57.19 219 GLY A CA 1
ATOM 1669 C C . GLY A 1 219 ? -72.370 -22.354 136.398 1.00 57.19 219 GLY A C 1
ATOM 1670 O O . GLY A 1 219 ? -71.418 -22.971 135.914 1.00 57.19 219 GLY A O 1
ATOM 1671 N N . ASP A 1 220 ? -73.415 -22.949 136.986 1.00 54.00 220 ASP A N 1
ATOM 1672 C CA . ASP A 1 220 ? -73.573 -24.398 137.208 1.00 54.00 220 ASP A CA 1
ATOM 1673 C C . ASP A 1 220 ? -74.038 -25.186 135.960 1.00 54.00 220 ASP A C 1
ATOM 1675 O O . ASP A 1 220 ? -73.886 -26.409 135.914 1.00 54.00 220 ASP A O 1
ATOM 1679 N N . ASP A 1 221 ? -74.478 -24.513 134.888 1.00 53.47 221 ASP A N 1
ATOM 1680 C CA . ASP A 1 221 ? -74.892 -25.156 133.631 1.00 53.47 221 ASP A CA 1
ATOM 1681 C C . ASP A 1 221 ? -73.791 -25.134 132.560 1.00 53.47 221 ASP A C 1
ATOM 1683 O O . ASP A 1 221 ? -73.647 -24.226 131.742 1.00 53.47 221 ASP A O 1
ATOM 1687 N N . LYS A 1 222 ? -72.989 -26.204 132.531 1.00 58.56 222 LYS A N 1
ATOM 1688 C CA . LYS A 1 222 ? -71.874 -26.380 131.577 1.00 58.56 222 LYS A CA 1
ATOM 1689 C C . LYS A 1 222 ? -72.308 -26.644 130.124 1.00 58.56 222 LYS A C 1
ATOM 1691 O O . LYS A 1 222 ? -71.432 -26.713 129.261 1.00 58.56 222 LYS A O 1
ATOM 1696 N N . LYS A 1 223 ? -73.606 -26.833 129.845 1.00 58.38 223 LYS A N 1
ATOM 1697 C CA . LYS A 1 223 ? -74.122 -27.259 128.527 1.00 58.38 223 LYS A CA 1
ATOM 1698 C C . LYS A 1 223 ? -74.368 -26.117 127.526 1.00 58.38 223 LYS A C 1
ATOM 1700 O O . LYS A 1 223 ? -74.348 -26.398 126.334 1.00 58.38 223 LYS A O 1
ATOM 1705 N N . ASP A 1 224 ? -74.457 -24.861 127.972 1.00 57.91 224 ASP A N 1
ATOM 1706 C CA . ASP A 1 224 ? -74.727 -23.700 127.093 1.00 57.91 224 ASP A CA 1
ATOM 1707 C C . ASP A 1 224 ? -73.464 -22.907 126.687 1.00 57.91 224 ASP A C 1
ATOM 1709 O O . ASP A 1 224 ? -73.528 -21.826 126.099 1.00 57.91 224 ASP A O 1
ATOM 1713 N N . LEU A 1 225 ? -72.269 -23.430 126.985 1.00 61.81 225 LEU A N 1
ATOM 1714 C CA . LEU A 1 225 ? -70.999 -22.781 126.644 1.00 61.81 225 LEU A CA 1
ATOM 1715 C C . LEU A 1 225 ? -70.597 -23.057 125.187 1.00 61.81 225 LEU A C 1
ATOM 1717 O O . LEU A 1 225 ? -69.983 -24.086 124.896 1.00 61.81 225 LEU A O 1
ATOM 1721 N N . VAL A 1 226 ? -70.846 -22.087 124.301 1.00 66.94 226 VAL A N 1
ATOM 1722 C CA . VAL A 1 226 ? -70.398 -22.109 122.895 1.00 66.94 226 VAL A CA 1
ATOM 1723 C C . VAL A 1 226 ? -68.883 -22.335 122.798 1.00 66.94 226 VAL A C 1
ATOM 1725 O O . VAL A 1 226 ? -68.079 -21.752 123.539 1.00 66.94 226 VAL A O 1
ATOM 1728 N N . GLU A 1 227 ? -68.475 -23.212 121.881 1.00 70.12 227 GLU A N 1
ATOM 1729 C CA . GLU A 1 227 ? -67.072 -23.525 121.653 1.00 70.12 227 GLU A CA 1
ATOM 1730 C C . GLU A 1 227 ? -66.379 -22.412 120.859 1.00 70.12 227 GLU A C 1
ATOM 1732 O O . GLU A 1 227 ? -66.841 -22.009 119.798 1.00 70.12 227 GLU A O 1
ATOM 1737 N N . ILE A 1 228 ? -65.269 -21.886 121.388 1.00 72.31 228 ILE A N 1
ATOM 1738 C CA . ILE A 1 228 ? -64.462 -20.887 120.676 1.00 72.31 228 ILE A CA 1
ATOM 1739 C C . ILE A 1 228 ? -63.722 -21.607 119.542 1.00 72.31 228 ILE A C 1
ATOM 1741 O O . ILE A 1 228 ? -62.928 -22.503 119.855 1.00 72.31 228 ILE A O 1
ATOM 1745 N N . PRO A 1 229 ? -63.920 -21.209 118.269 1.00 76.38 229 PRO A N 1
ATOM 1746 C CA . PRO A 1 229 ? -63.208 -21.789 117.136 1.00 76.38 229 PRO A CA 1
ATOM 1747 C C . PRO A 1 229 ? -61.686 -21.709 117.311 1.00 76.38 229 PRO A C 1
ATOM 1749 O O . PRO A 1 229 ? -61.154 -20.741 117.873 1.00 76.38 229 PRO A O 1
ATOM 1752 N N . LYS A 1 230 ? -60.971 -22.737 116.840 1.00 74.50 230 LYS A N 1
ATOM 1753 C CA . LYS A 1 230 ? -59.503 -22.721 116.812 1.00 74.50 230 LYS A CA 1
ATOM 1754 C C . LYS A 1 230 ? -59.033 -21.659 115.821 1.00 74.50 230 LYS A C 1
ATOM 1756 O O . LYS A 1 230 ? -59.626 -21.499 114.760 1.00 74.50 230 LYS A O 1
ATOM 1761 N N . LEU A 1 231 ? -57.993 -20.927 116.208 1.00 77.44 231 LEU A N 1
ATOM 1762 C CA . LEU A 1 231 ? -57.324 -20.004 115.303 1.00 77.44 231 LEU A CA 1
ATOM 1763 C C . LEU A 1 231 ? -56.472 -20.832 114.335 1.00 77.44 231 LEU A C 1
ATOM 1765 O O . LEU A 1 231 ? -55.786 -21.747 114.788 1.00 77.44 231 LEU A O 1
ATOM 1769 N N . ASP A 1 232 ? -56.528 -20.521 113.044 1.00 80.19 232 ASP A N 1
ATOM 1770 C CA . ASP A 1 232 ? -55.598 -21.070 112.057 1.00 80.19 232 ASP A CA 1
ATOM 1771 C C . ASP A 1 232 ? -54.302 -20.253 112.114 1.00 80.19 232 ASP A C 1
ATOM 1773 O O . ASP A 1 232 ? -54.208 -19.150 111.572 1.00 80.19 232 ASP A O 1
ATOM 1777 N N . GLU A 1 233 ? -53.344 -20.744 112.895 1.00 75.75 233 GLU A N 1
ATOM 1778 C CA . GLU A 1 233 ? -52.092 -20.037 113.168 1.00 75.75 233 GLU A CA 1
ATOM 1779 C C . GLU A 1 233 ? -51.160 -20.040 111.944 1.00 75.75 233 GLU A C 1
ATOM 1781 O O . GLU A 1 233 ? -50.488 -19.040 111.705 1.00 75.75 233 GLU A O 1
ATOM 1786 N N . GLU A 1 234 ? -51.206 -21.075 111.097 1.00 77.62 234 GLU A N 1
ATOM 1787 C CA . GLU A 1 234 ? -50.396 -21.163 109.872 1.00 77.62 234 GLU A CA 1
ATOM 1788 C C . GLU A 1 234 ? -50.836 -20.133 108.822 1.00 77.62 234 GLU A C 1
ATOM 1790 O O . GLU A 1 234 ? -50.004 -19.458 108.202 1.00 77.62 234 GLU A O 1
ATOM 1795 N N . LEU A 1 235 ? -52.150 -19.952 108.651 1.00 79.81 235 LEU A N 1
ATOM 1796 C CA . LEU A 1 235 ? -52.691 -18.929 107.758 1.00 79.81 235 LEU A CA 1
ATOM 1797 C C . LEU A 1 235 ? -52.327 -17.516 108.237 1.00 79.81 235 LEU A C 1
ATOM 1799 O O . LEU A 1 235 ? -51.933 -16.670 107.433 1.00 79.81 235 LEU A O 1
ATOM 1803 N N . LEU A 1 236 ? -52.430 -17.258 109.544 1.00 78.81 236 LEU A N 1
ATOM 1804 C CA . LEU A 1 236 ? -52.100 -15.951 110.117 1.00 78.81 236 LEU A CA 1
ATOM 1805 C C . LEU A 1 236 ? -50.606 -15.637 110.012 1.00 78.81 236 LEU A C 1
ATOM 1807 O O . LEU A 1 236 ? -50.260 -14.514 109.655 1.00 78.81 236 LEU A O 1
ATOM 1811 N N . GLU A 1 237 ? -49.729 -16.615 110.240 1.00 77.69 237 GLU A N 1
ATOM 1812 C CA . GLU A 1 237 ? -48.287 -16.451 110.032 1.00 77.69 237 GLU A CA 1
ATOM 1813 C C . GLU A 1 237 ? -47.936 -16.195 108.562 1.00 77.69 237 GLU A C 1
ATOM 1815 O O . GLU A 1 237 ? -47.029 -15.419 108.267 1.00 77.69 237 GLU A O 1
ATOM 1820 N N . THR A 1 238 ? -48.656 -16.815 107.624 1.00 79.06 238 THR A N 1
ATOM 1821 C CA . THR A 1 238 ? -48.442 -16.596 106.186 1.00 79.06 238 THR A CA 1
ATOM 1822 C C . THR A 1 238 ? -48.810 -15.169 105.780 1.00 79.06 238 THR A C 1
ATOM 1824 O O . THR A 1 238 ? -48.079 -14.537 105.018 1.00 79.06 238 THR A O 1
ATOM 1827 N N . ILE A 1 239 ? -49.904 -14.627 106.324 1.00 78.00 239 ILE A N 1
ATOM 1828 C CA . ILE A 1 239 ? -50.300 -13.237 106.077 1.00 78.00 239 ILE A CA 1
ATOM 1829 C C . ILE A 1 239 ? -49.332 -12.268 106.779 1.00 78.00 239 ILE A C 1
ATOM 1831 O O . ILE A 1 239 ? -48.937 -11.277 106.178 1.00 78.00 239 ILE A O 1
ATOM 1835 N N . GLU A 1 240 ? -48.865 -12.567 107.997 1.00 74.00 240 GLU A N 1
ATOM 1836 C CA . GLU A 1 240 ? -47.853 -11.759 108.706 1.00 74.00 240 GLU A CA 1
ATOM 1837 C C . GLU A 1 240 ? -46.496 -11.728 107.984 1.00 74.00 240 GLU A C 1
ATOM 1839 O O . GLU A 1 240 ? -45.853 -10.676 107.925 1.00 74.00 240 GLU A O 1
ATOM 1844 N N . LYS A 1 241 ? -46.083 -12.841 107.369 1.00 77.38 241 LYS A N 1
ATOM 1845 C CA . LYS A 1 241 ? -44.912 -12.882 106.479 1.00 77.38 241 LYS A CA 1
ATOM 1846 C C . LYS A 1 241 ? -45.146 -12.054 105.216 1.00 77.38 241 LYS A C 1
ATOM 1848 O O . LYS A 1 241 ? -44.314 -11.220 104.887 1.00 77.38 241 LYS A O 1
ATOM 1853 N N . ALA A 1 242 ? -46.312 -12.182 104.580 1.00 74.06 242 ALA A N 1
ATOM 1854 C CA . ALA A 1 242 ? -46.670 -11.375 103.411 1.00 74.06 242 ALA A CA 1
ATOM 1855 C C . ALA A 1 242 ? -46.772 -9.864 103.708 1.00 74.06 242 ALA A C 1
ATOM 1857 O O . ALA A 1 242 ? -46.592 -9.058 102.801 1.00 74.06 242 ALA A O 1
ATOM 1858 N N . ILE A 1 243 ? -47.049 -9.479 104.958 1.00 74.69 243 ILE A N 1
ATOM 1859 C 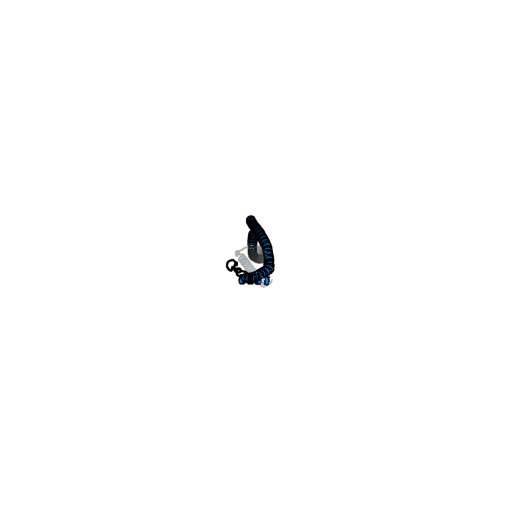CA . ILE A 1 243 ? -46.977 -8.089 105.437 1.00 74.69 243 ILE A CA 1
ATOM 1860 C C . ILE A 1 243 ? -45.519 -7.644 105.639 1.00 74.69 243 ILE A C 1
ATOM 1862 O O . ILE A 1 243 ? -45.198 -6.488 105.387 1.00 74.69 243 ILE A O 1
ATOM 1866 N N . SER A 1 244 ? -44.650 -8.539 106.116 1.00 64.25 244 SER A N 1
ATOM 1867 C CA . SER A 1 244 ? -43.244 -8.241 106.436 1.00 64.25 244 SER A CA 1
ATOM 1868 C C . SER A 1 244 ? -42.332 -8.202 105.203 1.00 64.25 244 SER A C 1
ATOM 1870 O O . SER A 1 244 ? -41.309 -7.524 105.233 1.00 64.25 244 SER A O 1
ATOM 1872 N N . ASP A 1 245 ? -42.707 -8.914 104.137 1.00 60.50 245 ASP A N 1
ATOM 1873 C CA . ASP A 1 245 ? -41.972 -8.999 102.867 1.00 60.50 245 ASP A CA 1
ATOM 1874 C C . ASP A 1 245 ? -42.382 -7.908 101.841 1.00 60.50 245 ASP A C 1
ATOM 1876 O O . ASP A 1 245 ? -41.948 -7.950 100.685 1.00 60.50 245 ASP A O 1
ATOM 1880 N N . GLN A 1 246 ? -43.230 -6.945 102.237 1.00 55.56 246 GLN A N 1
ATOM 1881 C CA . GLN A 1 246 ? -43.589 -5.747 101.451 1.00 55.56 246 GLN A CA 1
ATOM 1882 C C . GLN A 1 246 ? -42.600 -4.598 101.621 1.00 55.56 246 GLN A C 1
ATOM 1884 O O . GLN A 1 246 ? -42.386 -3.899 100.599 1.00 55.56 246 GLN A O 1
#

Radius of gyration: 89.82 Å; chains: 1; bounding box: 158×42×235 Å